Protein AF-A0A8W8M6N8-F1 (afdb_monomer_lite)

Sequence (262 aa):
LFEAIAYNCSDTLETMEILNFTKDPYPILDITLFNNIHTLRTSPQHLDDEVIIILASSSVSNLHIIQGRYTCNTDSVSDDAWRLVKQMAPYFRVTLEVRGHTKTPLILQPHAPVNRIVYDSPNLKFPHETAVWIVHYYHDTLEYFAQKRLPRTHGPRTFHDRGDAAFLMLARSCPKLHTLIISERISTATAILIAKSKPSLEKFIVRQNGLLKRCDGPKSDNSFSNAETKRISRSYETTSEEISKTFGKRWVPMSDKNFKKL

Structure (mmCIF, N/CA/C/O backbone):
data_AF-A0A8W8M6N8-F1
#
_entry.id   AF-A0A8W8M6N8-F1
#
loop_
_atom_site.group_PDB
_atom_site.id
_atom_site.type_symbol
_atom_site.label_atom_id
_atom_site.label_alt_id
_atom_site.label_comp_id
_atom_site.label_asym_id
_atom_site.label_entity_id
_atom_site.label_seq_id
_atom_site.pdbx_PDB_ins_code
_atom_site.Cartn_x
_atom_site.Cartn_y
_atom_site.Cartn_z
_atom_site.occupancy
_atom_site.B_iso_or_equiv
_atom_site.auth_seq_id
_atom_site.auth_comp_id
_atom_site.auth_asym_id
_atom_site.auth_atom_id
_atom_site.pdbx_PDB_model_num
ATOM 1 N N . LEU A 1 1 ? -5.520 2.949 32.662 1.00 78.00 1 LEU A N 1
ATOM 2 C CA . LEU A 1 1 ? -4.703 3.890 31.848 1.00 78.00 1 LEU A CA 1
ATOM 3 C C . LEU A 1 1 ? -5.590 4.700 30.910 1.00 78.00 1 LEU A C 1
ATOM 5 O O . LEU A 1 1 ? -5.572 5.915 31.032 1.00 78.00 1 LEU A O 1
ATOM 9 N N . PHE A 1 2 ? -6.373 4.058 30.032 1.00 83.62 2 PHE A N 1
ATOM 10 C CA . PHE A 1 2 ? -7.282 4.755 29.112 1.00 83.62 2 PHE A CA 1
ATOM 11 C C . PHE A 1 2 ? -8.257 5.700 29.818 1.00 83.62 2 PHE A C 1
ATOM 13 O O . PHE A 1 2 ? -8.339 6.850 29.415 1.00 83.62 2 PHE A O 1
ATOM 20 N N . GLU A 1 3 ? -8.864 5.289 30.934 1.00 83.88 3 GLU A N 1
ATOM 21 C CA . GLU A 1 3 ? -9.725 6.163 31.752 1.00 83.88 3 GLU A CA 1
ATOM 22 C C . GLU A 1 3 ? -9.025 7.453 32.207 1.00 83.88 3 GLU A C 1
ATOM 24 O O . GLU A 1 3 ? -9.583 8.540 32.103 1.00 83.88 3 GLU A O 1
ATOM 29 N N . ALA A 1 4 ? -7.771 7.359 32.661 1.00 84.31 4 ALA A N 1
ATOM 30 C CA . ALA A 1 4 ? -7.007 8.524 33.101 1.00 84.31 4 ALA A CA 1
ATOM 31 C C . ALA A 1 4 ? -6.669 9.468 31.934 1.00 84.31 4 ALA A C 1
ATOM 33 O O . ALA A 1 4 ? -6.638 10.683 32.111 1.00 84.31 4 ALA A O 1
ATOM 34 N N . ILE A 1 5 ? -6.424 8.929 30.735 1.00 83.50 5 ILE A N 1
ATOM 35 C CA . ILE A 1 5 ? -6.182 9.739 29.532 1.00 83.50 5 ILE A CA 1
ATOM 36 C C . ILE A 1 5 ? -7.498 10.369 29.059 1.00 83.50 5 ILE A C 1
ATOM 38 O O . ILE A 1 5 ? -7.530 11.562 28.771 1.00 83.50 5 ILE A O 1
ATOM 42 N N . ALA A 1 6 ? -8.588 9.602 29.035 1.00 85.19 6 ALA A N 1
ATOM 43 C CA . ALA A 1 6 ? -9.916 10.073 28.658 1.00 85.19 6 ALA A CA 1
ATOM 44 C C . ALA A 1 6 ? -10.399 11.196 29.587 1.00 85.19 6 ALA A C 1
ATOM 46 O O . ALA A 1 6 ? -10.888 12.214 29.107 1.00 85.19 6 ALA A O 1
ATOM 47 N N . TYR A 1 7 ? -10.159 11.082 30.897 1.00 86.44 7 TYR A N 1
ATOM 48 C CA . TYR A 1 7 ? -10.489 12.135 31.861 1.00 86.44 7 TYR A CA 1
ATOM 49 C C . TYR A 1 7 ? -9.844 13.489 31.521 1.00 86.44 7 TYR A C 1
ATOM 51 O O . TYR A 1 7 ? -10.428 14.536 31.777 1.00 86.44 7 TYR A O 1
ATOM 59 N N . ASN A 1 8 ? -8.648 13.480 30.926 1.00 83.44 8 ASN A N 1
ATOM 60 C CA . ASN A 1 8 ? -7.910 14.704 30.612 1.00 83.44 8 ASN A CA 1
ATOM 61 C C . ASN A 1 8 ? -8.074 15.168 29.156 1.00 83.44 8 ASN A C 1
ATOM 63 O O . ASN A 1 8 ? -7.912 16.355 28.875 1.00 83.44 8 ASN A O 1
ATOM 67 N N . CYS A 1 9 ? -8.309 14.248 28.214 1.00 84.69 9 CYS A N 1
ATOM 68 C CA . CYS A 1 9 ? -8.156 14.516 26.779 1.00 84.69 9 CYS A CA 1
ATOM 69 C C . CYS A 1 9 ? -9.225 13.868 25.880 1.00 84.69 9 CYS A C 1
ATOM 71 O O . CYS A 1 9 ? -9.048 13.859 24.662 1.00 84.69 9 CYS A O 1
ATOM 73 N N . SER A 1 10 ? -10.309 13.314 26.432 1.00 82.12 10 SER A N 1
ATOM 74 C CA . SER A 1 10 ? -11.374 12.635 25.658 1.00 82.12 10 SER A CA 1
ATOM 75 C C . SER A 1 10 ? -11.935 13.480 24.513 1.00 82.12 10 SER A C 1
ATOM 77 O O . SER A 1 10 ? -12.138 12.959 23.415 1.00 82.12 10 SER A O 1
ATOM 79 N N . ASP A 1 11 ? -12.108 14.782 24.748 1.00 84.06 11 ASP A N 1
ATOM 80 C CA . ASP A 1 11 ? -12.700 15.710 23.780 1.00 84.06 11 ASP A CA 1
ATOM 81 C C . ASP A 1 11 ? -11.666 16.500 22.958 1.00 84.06 11 ASP A C 1
ATOM 83 O O . ASP A 1 11 ? -12.035 17.260 22.067 1.00 84.06 11 ASP A O 1
ATOM 87 N N . THR A 1 12 ? -10.365 16.355 23.218 1.00 87.25 12 THR A N 1
ATOM 88 C CA . THR A 1 12 ? -9.316 17.111 22.498 1.00 87.25 12 THR A CA 1
ATOM 89 C C . THR A 1 12 ? -8.436 16.236 21.616 1.00 87.25 12 THR A C 1
ATOM 91 O O . THR A 1 12 ? -7.723 16.745 20.751 1.00 87.25 12 THR A O 1
ATOM 94 N N . LEU A 1 13 ? -8.463 14.918 21.815 1.00 88.62 13 LEU A N 1
ATOM 95 C CA . LEU A 1 13 ? -7.595 13.999 21.097 1.00 88.62 13 LEU A CA 1
ATOM 96 C C . LEU A 1 13 ? -8.168 13.633 19.718 1.00 88.62 13 LEU A C 1
ATOM 98 O O . LEU A 1 13 ? -9.087 12.831 19.611 1.00 88.62 13 LEU A O 1
ATOM 102 N N . GLU A 1 14 ? -7.562 14.165 18.655 1.00 91.94 14 GLU A N 1
ATOM 103 C CA . GLU A 1 14 ? -7.977 13.892 17.266 1.00 91.94 14 GLU A CA 1
ATOM 104 C C . GLU A 1 14 ? -7.276 12.682 16.629 1.00 91.94 14 GLU A C 1
ATOM 106 O O . GLU A 1 14 ? -7.774 12.067 15.681 1.00 91.94 14 GLU A O 1
ATOM 111 N N . THR A 1 15 ? -6.074 12.355 17.105 1.00 93.81 15 THR A N 1
ATOM 112 C CA . THR A 1 15 ? -5.259 11.252 16.587 1.00 93.81 15 THR A CA 1
ATOM 113 C C . THR A 1 15 ? -4.697 10.435 17.735 1.00 93.81 15 THR A C 1
ATOM 115 O O . THR A 1 15 ? -4.075 10.979 18.646 1.00 93.81 15 THR A O 1
ATOM 118 N N . MET A 1 16 ? -4.852 9.116 17.649 1.00 93.38 16 MET A N 1
ATOM 119 C CA . MET A 1 16 ? -4.348 8.176 18.644 1.00 93.38 16 MET A CA 1
ATOM 120 C C . MET A 1 16 ? -3.519 7.076 17.976 1.00 93.38 16 MET A C 1
ATOM 122 O O . MET A 1 16 ? -3.896 6.551 16.929 1.00 93.38 16 MET A O 1
ATOM 126 N N . GLU A 1 17 ? -2.386 6.717 18.586 1.00 95.00 17 GLU A N 1
ATOM 127 C CA . GLU A 1 17 ? -1.521 5.623 18.132 1.00 95.00 17 GLU A CA 1
ATOM 128 C C . GLU A 1 17 ? -1.286 4.617 19.273 1.00 95.00 17 GLU A C 1
ATOM 130 O O . GLU A 1 17 ? -0.670 4.950 20.283 1.00 95.00 17 GLU A O 1
ATOM 135 N N . ILE A 1 18 ? -1.780 3.385 19.107 1.00 93.38 18 ILE A N 1
ATOM 136 C CA . ILE A 1 18 ? -1.652 2.273 20.064 1.00 93.38 18 ILE A CA 1
ATOM 137 C C . ILE A 1 18 ? -1.019 1.080 19.347 1.00 93.38 18 ILE A C 1
ATOM 139 O O . ILE A 1 18 ? -1.697 0.338 18.642 1.00 93.38 18 ILE A O 1
ATOM 143 N N . LEU A 1 19 ? 0.286 0.872 19.516 1.00 93.94 19 LEU A N 1
ATOM 144 C CA . LEU A 1 19 ? 1.023 -0.167 18.790 1.00 93.94 19 LEU A CA 1
ATOM 145 C C . LEU A 1 19 ? 1.589 -1.222 19.732 1.00 93.94 19 LEU A C 1
ATOM 147 O O . LEU A 1 19 ? 2.313 -0.887 20.665 1.00 93.94 19 LEU A O 1
ATOM 151 N N . ASN A 1 20 ? 1.336 -2.498 19.426 1.00 89.75 20 ASN A N 1
ATOM 152 C CA . ASN A 1 20 ? 1.873 -3.663 20.146 1.00 89.75 20 ASN A CA 1
ATOM 153 C C . ASN A 1 20 ? 1.743 -3.544 21.683 1.00 89.75 20 ASN A C 1
ATOM 155 O O . ASN A 1 20 ? 2.664 -3.890 22.420 1.00 89.75 20 ASN A O 1
ATOM 159 N N . PHE A 1 21 ? 0.609 -3.012 22.154 1.00 90.06 21 PHE A N 1
ATOM 160 C CA . PHE A 1 21 ? 0.313 -2.795 23.573 1.00 90.06 21 PHE A CA 1
ATOM 161 C C . PHE A 1 21 ? 0.283 -4.101 24.385 1.00 90.06 21 PHE A C 1
ATOM 163 O O . PHE A 1 21 ? 0.585 -4.112 25.575 1.00 90.06 21 PHE A O 1
ATOM 170 N N . THR A 1 22 ? -0.027 -5.213 23.723 1.00 89.94 22 THR A N 1
ATOM 171 C CA . THR A 1 22 ? -0.118 -6.556 24.304 1.00 89.94 22 THR A CA 1
ATOM 172 C C . THR A 1 22 ? 0.837 -7.512 23.592 1.00 89.94 22 THR A C 1
ATOM 174 O O . THR A 1 22 ? 1.324 -7.223 22.500 1.00 89.94 22 THR A O 1
ATOM 177 N N . LYS A 1 23 ? 1.144 -8.656 24.211 1.00 88.62 23 LYS A N 1
ATOM 178 C CA . LYS A 1 23 ? 1.923 -9.728 23.561 1.00 88.62 23 LYS A CA 1
ATOM 179 C C . LYS A 1 23 ? 1.042 -10.730 22.819 1.00 88.62 23 LYS A C 1
ATOM 181 O O . LYS A 1 23 ? 1.529 -11.382 21.904 1.00 88.62 23 LYS A O 1
ATOM 186 N N . ASP A 1 24 ? -0.230 -10.788 23.190 1.00 92.38 24 ASP A N 1
ATOM 187 C CA . ASP A 1 24 ? -1.243 -11.690 22.653 1.00 92.38 24 ASP A CA 1
ATOM 188 C C . ASP A 1 24 ? -2.390 -10.874 22.033 1.00 92.38 24 ASP A C 1
ATOM 190 O O . ASP A 1 24 ? -2.530 -9.685 22.366 1.00 92.38 24 ASP A O 1
ATOM 194 N N . PRO A 1 25 ? -3.184 -11.464 21.119 1.00 93.38 25 PRO A N 1
ATOM 195 C CA . PRO A 1 25 ? -4.389 -10.826 20.598 1.00 93.38 25 PRO A CA 1
ATOM 196 C C . PRO A 1 25 ? -5.295 -10.363 21.739 1.00 93.38 25 PRO A C 1
ATOM 198 O O . PRO A 1 25 ? -5.659 -11.143 22.616 1.00 93.38 25 PRO A O 1
ATOM 201 N N . TYR A 1 26 ? -5.593 -9.068 21.756 1.00 94.25 26 TYR A N 1
ATOM 202 C CA . TYR A 1 26 ? -6.395 -8.426 22.786 1.00 94.25 26 TYR A CA 1
ATOM 203 C C . TYR A 1 26 ? -7.121 -7.217 22.188 1.00 94.25 26 TYR A C 1
ATOM 205 O O . TYR A 1 26 ? -6.516 -6.147 22.071 1.00 94.25 26 TYR A O 1
ATOM 213 N N . PRO A 1 27 ? -8.390 -7.369 21.791 1.00 93.69 27 PRO A N 1
ATOM 214 C CA . PRO A 1 27 ? -9.207 -6.271 21.288 1.00 93.69 27 PRO A CA 1
ATOM 215 C C . PRO A 1 27 ? -9.316 -5.138 22.318 1.00 93.69 27 PRO A C 1
ATOM 217 O O . PRO A 1 27 ? -9.573 -5.389 23.495 1.00 93.69 27 PRO A O 1
ATOM 220 N N . ILE A 1 28 ? -9.093 -3.886 21.900 1.00 91.88 28 ILE A N 1
ATOM 221 C CA . ILE A 1 28 ? -9.134 -2.725 22.809 1.00 91.88 28 ILE A CA 1
ATOM 222 C C . ILE A 1 28 ? -10.411 -1.920 22.564 1.00 91.88 28 ILE A C 1
ATOM 224 O O . ILE A 1 28 ? -10.440 -1.006 21.740 1.00 91.88 28 ILE A O 1
ATOM 228 N N . LEU A 1 29 ? -11.452 -2.226 23.336 1.00 89.00 29 LEU A N 1
ATOM 229 C CA . LEU A 1 29 ? -12.725 -1.498 23.315 1.00 89.00 29 LEU A CA 1
ATOM 230 C C . LEU A 1 29 ? -12.635 -0.097 23.938 1.00 89.00 29 LEU A C 1
ATOM 232 O O . LEU A 1 29 ? -13.388 0.796 23.555 1.00 89.00 29 LEU A O 1
ATOM 236 N N . ASP A 1 30 ? -11.673 0.141 24.833 1.00 87.44 30 ASP A N 1
ATOM 237 C CA . ASP A 1 30 ? -11.491 1.425 25.532 1.00 87.44 30 ASP A CA 1
ATOM 238 C C . ASP A 1 30 ? -11.184 2.616 24.599 1.00 87.44 30 ASP A C 1
ATOM 240 O O . ASP A 1 30 ? -11.213 3.771 25.023 1.00 87.44 30 ASP A O 1
ATOM 244 N N . ILE A 1 31 ? -10.904 2.367 23.314 1.00 83.62 31 ILE A N 1
ATOM 245 C CA . ILE A 1 31 ? -10.748 3.412 22.285 1.00 83.62 31 ILE A CA 1
ATOM 246 C C . ILE A 1 31 ? -12.040 4.234 22.133 1.00 83.62 31 ILE A C 1
ATOM 248 O O . ILE A 1 31 ? -12.003 5.399 21.744 1.00 83.62 31 ILE A O 1
ATOM 252 N N . THR A 1 32 ? -13.178 3.652 22.502 1.00 80.69 32 THR A N 1
ATOM 253 C CA . THR A 1 32 ? -14.500 4.291 22.497 1.00 80.69 32 THR A CA 1
ATOM 254 C C . THR A 1 32 ? -14.649 5.425 23.506 1.00 80.69 32 THR A C 1
ATOM 256 O O . THR A 1 32 ? -15.548 6.245 23.361 1.00 80.69 32 THR A O 1
ATOM 259 N N . LEU A 1 33 ? -13.751 5.525 24.491 1.00 85.56 33 LEU A N 1
ATOM 260 C CA . LEU A 1 33 ? -13.772 6.588 25.501 1.00 85.56 33 LEU A CA 1
ATOM 261 C C . LEU A 1 33 ? -13.388 7.972 24.944 1.00 85.56 33 LEU A C 1
ATOM 263 O O . LEU A 1 33 ? -13.445 8.965 25.669 1.00 85.56 33 LEU A O 1
ATOM 267 N N . PHE A 1 34 ? -12.957 8.050 23.683 1.00 85.56 34 PHE A N 1
ATOM 268 C CA . PHE A 1 34 ? -12.473 9.273 23.052 1.00 85.56 34 PHE A CA 1
ATOM 269 C C . PHE A 1 34 ? -13.401 9.687 21.908 1.00 85.56 34 PHE A C 1
ATOM 271 O O . PHE A 1 34 ? -13.424 9.067 20.844 1.00 85.56 34 PHE A O 1
ATOM 278 N N . ASN A 1 35 ? -14.145 10.772 22.117 1.00 83.56 35 ASN A N 1
ATOM 279 C CA . ASN A 1 35 ? -15.243 11.167 21.235 1.00 83.56 35 ASN A CA 1
ATOM 280 C C . ASN A 1 35 ? -14.779 11.809 19.924 1.00 83.56 35 ASN A C 1
ATOM 282 O O . ASN A 1 35 ? -15.509 11.765 18.936 1.00 83.56 35 ASN A O 1
ATOM 286 N N . ASN A 1 36 ? -13.575 12.386 19.894 1.00 88.00 36 ASN A N 1
ATOM 287 C CA . ASN A 1 36 ? -13.104 13.220 18.781 1.00 88.00 36 ASN A CA 1
ATOM 288 C C . ASN A 1 36 ? -11.944 12.606 17.981 1.00 88.00 36 ASN A C 1
ATOM 290 O O . ASN A 1 36 ? -11.329 13.294 17.168 1.00 88.00 36 ASN A O 1
ATOM 294 N N . ILE A 1 37 ? -11.649 11.312 18.157 1.00 91.94 37 ILE A N 1
ATOM 295 C CA . ILE A 1 37 ? -10.597 10.659 17.369 1.00 91.94 37 ILE A CA 1
ATOM 296 C C . ILE A 1 37 ? -11.065 10.500 15.926 1.00 91.94 37 ILE A C 1
ATOM 298 O O . ILE A 1 37 ? -11.929 9.692 15.619 1.00 91.94 37 ILE A O 1
ATOM 302 N N . HIS A 1 38 ? -10.393 11.179 15.005 1.00 93.94 38 HIS A N 1
ATOM 303 C CA . HIS A 1 38 ? -10.610 11.009 13.571 1.00 93.94 38 HIS A CA 1
ATOM 304 C C . HIS A 1 38 ? -9.656 9.995 12.946 1.00 93.94 38 HIS A C 1
ATOM 306 O O . HIS A 1 38 ? -10.013 9.326 11.969 1.00 93.94 38 HIS A O 1
ATOM 312 N N . THR A 1 39 ? -8.441 9.891 13.493 1.00 96.31 39 THR A N 1
ATOM 313 C CA . THR A 1 39 ? -7.410 8.969 13.012 1.00 96.31 39 THR A CA 1
ATOM 314 C C . THR A 1 39 ? -6.948 8.041 14.123 1.00 96.31 39 THR A C 1
ATOM 316 O O . THR A 1 39 ? -6.282 8.464 15.069 1.00 96.31 39 THR A O 1
ATOM 319 N N . LEU A 1 40 ? -7.222 6.751 13.957 1.00 96.69 40 LEU A N 1
ATOM 320 C CA . LEU A 1 40 ? -6.711 5.705 14.830 1.00 96.69 40 LEU A CA 1
ATOM 321 C C . LEU A 1 40 ? -5.591 4.946 14.125 1.00 96.69 40 LEU A C 1
ATOM 323 O O . LEU A 1 40 ? -5.758 4.452 13.011 1.00 96.69 40 LEU A O 1
ATOM 327 N N . ARG A 1 41 ? -4.450 4.807 14.793 1.00 97.56 41 ARG A N 1
ATOM 328 C CA . ARG A 1 41 ? -3.351 3.947 14.360 1.00 97.56 41 ARG A CA 1
ATOM 329 C C . ARG A 1 41 ? -3.178 2.821 15.359 1.00 97.56 41 ARG A C 1
ATOM 331 O O . ARG A 1 41 ? -2.901 3.081 16.525 1.00 97.56 41 ARG A O 1
ATOM 338 N N . THR A 1 42 ? -3.318 1.578 14.921 1.00 96.62 42 THR A N 1
ATOM 339 C CA . THR A 1 42 ? -3.239 0.444 15.841 1.00 96.62 42 THR A CA 1
ATOM 340 C C . THR A 1 42 ? -2.635 -0.806 15.216 1.00 96.62 42 THR A C 1
ATOM 342 O O . THR A 1 42 ? -2.518 -0.907 13.995 1.00 96.62 42 THR A O 1
ATOM 345 N N . SER A 1 43 ? -2.179 -1.742 16.046 1.00 96.44 43 SER A N 1
ATOM 346 C CA . SER A 1 43 ? -1.709 -3.049 15.584 1.00 96.44 43 SER A CA 1
ATOM 347 C C . SER A 1 43 ? -2.896 -3.991 15.356 1.00 96.44 43 SER A C 1
ATOM 349 O O . SER A 1 43 ? -3.897 -3.882 16.054 1.00 96.44 43 SER A O 1
ATOM 351 N N . PRO A 1 44 ? -2.813 -4.939 14.404 1.00 96.25 44 PRO A N 1
ATOM 352 C CA . PRO A 1 44 ? -3.958 -5.792 14.058 1.00 96.25 44 PRO A CA 1
ATOM 353 C C . PRO A 1 44 ? -4.465 -6.635 15.233 1.00 96.25 44 PRO A C 1
ATOM 355 O O . PRO A 1 44 ? -5.648 -6.908 15.316 1.00 96.25 44 PRO A O 1
ATOM 358 N N . GLN A 1 45 ? -3.587 -6.991 16.169 1.00 95.12 45 GLN A N 1
ATOM 359 C CA . GLN A 1 45 ? -3.925 -7.775 17.358 1.00 95.12 45 GLN A CA 1
ATOM 360 C C . GLN A 1 45 ? -4.845 -7.052 18.357 1.00 95.12 45 GLN A C 1
ATOM 362 O O . GLN A 1 45 ? -5.259 -7.658 19.339 1.00 95.12 45 GLN A O 1
ATOM 367 N N . HIS A 1 46 ? -5.096 -5.755 18.153 1.00 95.75 46 HIS A N 1
ATOM 368 C CA . HIS A 1 46 ? -6.013 -4.942 18.959 1.00 95.75 46 HIS A CA 1
ATOM 369 C C . HIS A 1 46 ? -7.388 -4.788 18.313 1.00 95.75 46 HIS A C 1
ATOM 371 O O . HIS A 1 46 ? -8.215 -4.034 18.823 1.00 95.75 46 HIS A O 1
ATOM 377 N N . LEU A 1 47 ? -7.615 -5.473 17.192 1.00 96.12 47 LEU A N 1
ATOM 378 C CA . LEU A 1 47 ? -8.832 -5.398 16.403 1.00 96.12 47 LEU A CA 1
ATOM 379 C C . LEU A 1 47 ? -9.514 -6.762 16.365 1.00 96.12 47 LEU A C 1
ATOM 381 O O . LEU A 1 47 ? -8.874 -7.781 16.116 1.00 96.12 47 LEU A O 1
ATOM 385 N N . ASP A 1 48 ? -10.823 -6.740 16.542 1.00 95.94 48 ASP A N 1
ATOM 386 C CA . ASP A 1 48 ? -11.744 -7.818 16.223 1.00 95.94 48 ASP A CA 1
ATOM 387 C C . ASP A 1 48 ? -13.002 -7.226 15.571 1.00 95.94 48 ASP A C 1
ATOM 389 O O . ASP A 1 48 ? -13.069 -6.028 15.261 1.00 95.94 48 ASP A O 1
ATOM 393 N N . ASP A 1 49 ? -13.988 -8.081 15.335 1.00 97.25 49 ASP A N 1
ATOM 394 C CA . ASP A 1 49 ? -15.254 -7.704 14.722 1.00 97.25 49 ASP A CA 1
ATOM 395 C C . ASP A 1 49 ? -15.982 -6.622 15.535 1.00 97.25 49 ASP A C 1
ATOM 397 O O . ASP A 1 49 ? -16.459 -5.642 14.961 1.00 97.25 49 ASP A O 1
ATOM 401 N N . GLU A 1 50 ? -16.020 -6.751 16.865 1.00 95.62 50 GLU A N 1
ATOM 402 C CA . GLU A 1 50 ? -16.716 -5.813 17.750 1.00 95.62 50 GLU A CA 1
ATOM 403 C C . GLU A 1 50 ? -16.045 -4.434 17.744 1.00 95.62 50 GLU A C 1
ATOM 405 O O . GLU A 1 50 ? -16.712 -3.420 17.514 1.00 95.62 50 GLU A O 1
ATOM 410 N N . VAL A 1 51 ? -14.717 -4.385 17.901 1.00 95.50 51 VAL A N 1
ATOM 411 C CA . VAL A 1 51 ? -13.944 -3.138 17.854 1.00 95.50 51 VAL A CA 1
ATOM 412 C C . VAL A 1 51 ? -14.183 -2.411 16.533 1.00 95.50 51 VAL A C 1
ATOM 414 O O . VAL A 1 51 ? -14.449 -1.210 16.530 1.00 95.50 51 VAL A O 1
ATOM 417 N N . ILE A 1 52 ? -14.115 -3.114 15.400 1.00 96.50 52 ILE A N 1
ATOM 418 C CA . ILE A 1 52 ? -14.286 -2.497 14.080 1.00 96.50 52 ILE A CA 1
ATOM 419 C C . ILE A 1 52 ? -15.711 -1.966 13.871 1.00 96.50 52 ILE A C 1
ATOM 421 O O . ILE A 1 52 ? -15.869 -0.864 13.338 1.00 96.50 52 ILE A O 1
ATOM 425 N N . ILE A 1 53 ? -16.737 -2.688 14.328 1.00 95.88 53 ILE A N 1
ATOM 426 C CA . ILE A 1 53 ? -18.133 -2.230 14.255 1.00 95.88 53 ILE A CA 1
ATOM 427 C C . ILE A 1 53 ? -18.333 -0.966 15.092 1.00 95.88 53 ILE A C 1
ATOM 429 O O . ILE A 1 53 ? -18.939 -0.003 14.618 1.00 95.88 53 ILE A O 1
ATOM 433 N N . ILE A 1 54 ? -17.785 -0.923 16.308 1.00 94.25 54 ILE A N 1
ATOM 434 C CA . ILE A 1 54 ? -17.929 0.263 17.153 1.00 94.25 54 ILE A CA 1
ATOM 435 C C . ILE A 1 54 ? -17.169 1.451 16.553 1.00 94.25 54 ILE A C 1
ATOM 437 O O . ILE A 1 54 ? -17.704 2.561 16.518 1.00 94.25 54 ILE A O 1
ATOM 441 N N . LEU A 1 55 ? -15.969 1.231 16.003 1.00 94.38 55 LEU A N 1
ATOM 442 C CA . LEU A 1 55 ? -15.222 2.276 15.298 1.00 94.38 55 LEU A CA 1
ATOM 443 C C . LEU A 1 55 ? -15.995 2.844 14.103 1.00 94.38 55 LEU A C 1
ATOM 445 O O . LEU A 1 55 ? -15.892 4.037 13.840 1.00 94.38 55 LEU A O 1
ATOM 449 N N . ALA A 1 56 ? -16.795 2.034 13.408 1.00 93.50 56 ALA A N 1
ATOM 450 C CA . ALA A 1 56 ? -17.644 2.521 12.322 1.00 93.50 56 ALA A CA 1
ATOM 451 C C . ALA A 1 56 ? -18.787 3.429 12.805 1.00 93.50 56 ALA A C 1
ATOM 453 O O . ALA A 1 56 ? -19.274 4.258 12.041 1.00 93.50 56 ALA A O 1
ATOM 454 N N . SER A 1 57 ? -19.217 3.283 14.060 1.00 91.06 57 SER A N 1
ATOM 455 C CA . SER A 1 57 ? -20.230 4.144 14.687 1.00 91.06 57 SER A CA 1
ATOM 456 C C . SER A 1 57 ? -19.654 5.369 15.411 1.00 91.06 57 SER A C 1
ATOM 458 O O . SER A 1 57 ? -20.418 6.175 15.940 1.00 91.06 57 SER A O 1
ATOM 460 N N . SER A 1 58 ? -18.326 5.516 15.449 1.00 90.50 58 SER A N 1
ATOM 461 C CA . SER A 1 58 ? -17.640 6.613 16.136 1.00 90.50 58 SER A CA 1
ATOM 462 C C . SER A 1 58 ? -17.221 7.737 15.174 1.00 90.50 58 SER A C 1
ATOM 464 O O . SER A 1 58 ? -17.578 7.751 13.996 1.00 90.50 58 SER A O 1
ATOM 466 N N . SER A 1 59 ? -16.453 8.712 15.670 1.00 89.81 59 SER A N 1
ATOM 467 C CA . SER A 1 59 ? -15.874 9.797 14.863 1.00 89.81 59 SER A CA 1
ATOM 468 C C . SER A 1 59 ? -14.636 9.380 14.053 1.00 89.81 59 SER A C 1
ATOM 470 O O . SER A 1 59 ? -14.112 10.184 13.263 1.00 89.81 59 SER A O 1
ATOM 472 N N . VAL A 1 60 ? -14.179 8.130 14.210 1.00 93.75 60 VAL A N 1
ATOM 473 C CA . VAL A 1 60 ? -13.030 7.590 13.483 1.00 93.75 60 VAL A CA 1
ATOM 474 C C . VAL A 1 60 ? -13.413 7.413 12.024 1.00 93.75 60 VAL A C 1
ATOM 476 O O . VAL A 1 60 ? -14.280 6.630 11.662 1.00 93.75 60 VAL A O 1
ATOM 479 N N . SER A 1 61 ? -12.709 8.128 11.155 1.00 94.44 61 SER A N 1
ATOM 480 C CA . SER A 1 61 ? -12.874 8.017 9.702 1.00 94.44 61 SER A CA 1
ATOM 481 C C . SER A 1 61 ? -11.666 7.370 9.037 1.00 94.44 61 SER A C 1
ATOM 483 O O . SER A 1 61 ? -11.783 6.831 7.938 1.00 94.44 61 SER A O 1
ATOM 485 N N . ASN A 1 62 ? -10.501 7.407 9.692 1.00 97.31 62 ASN A N 1
ATOM 486 C CA . ASN A 1 62 ? -9.251 6.877 9.168 1.00 97.31 62 ASN A CA 1
ATOM 487 C C . ASN A 1 62 ? -8.648 5.873 10.153 1.00 97.31 62 ASN A C 1
ATOM 489 O O . ASN A 1 62 ? -8.113 6.246 11.198 1.00 97.31 62 ASN A O 1
ATOM 493 N N . LEU A 1 63 ? -8.680 4.599 9.780 1.00 97.88 63 LEU A N 1
ATOM 494 C CA . LEU A 1 63 ? -8.016 3.526 10.501 1.00 97.88 63 LEU A CA 1
ATOM 495 C C . LEU A 1 63 ? -6.707 3.159 9.806 1.00 97.88 63 LEU A C 1
ATOM 497 O O . LEU A 1 63 ? -6.667 2.870 8.611 1.00 97.88 63 LEU A O 1
ATOM 501 N N . HIS A 1 64 ? -5.625 3.117 10.568 1.00 98.31 64 HIS A N 1
ATOM 502 C CA . HIS A 1 64 ? -4.317 2.707 10.092 1.00 98.31 64 HIS A CA 1
ATOM 503 C C . HIS A 1 64 ? -3.839 1.484 10.871 1.00 98.31 64 HIS A C 1
ATOM 505 O O . HIS A 1 64 ? -3.451 1.580 12.034 1.00 98.31 64 HIS A O 1
ATOM 511 N N . ILE A 1 65 ? -3.844 0.334 10.207 1.00 98.19 65 ILE A N 1
ATOM 512 C CA . ILE A 1 65 ? -3.421 -0.941 10.775 1.00 98.19 65 ILE A CA 1
ATOM 513 C C . ILE A 1 65 ? -1.928 -1.115 10.496 1.00 98.19 65 ILE A C 1
ATOM 515 O O . ILE A 1 65 ? -1.518 -1.273 9.345 1.00 98.19 65 ILE A O 1
ATOM 519 N N . ILE A 1 66 ? -1.114 -1.059 11.551 1.00 97.50 66 ILE A N 1
ATOM 520 C CA . ILE A 1 66 ? 0.349 -1.084 11.472 1.00 97.50 66 ILE A CA 1
ATOM 521 C C . ILE A 1 66 ? 0.877 -2.396 12.053 1.00 97.50 66 ILE A C 1
ATOM 523 O O . ILE A 1 66 ? 0.797 -2.659 13.256 1.00 97.50 66 ILE A O 1
ATOM 527 N N . GLN A 1 67 ? 1.501 -3.186 11.187 1.00 95.62 67 GLN A N 1
ATOM 528 C CA . GLN A 1 67 ? 2.190 -4.423 11.527 1.00 95.62 67 GLN A CA 1
ATOM 529 C C . GLN A 1 67 ? 3.686 -4.178 11.684 1.00 95.62 67 GLN A C 1
ATOM 531 O O . GLN A 1 67 ? 4.316 -3.543 10.843 1.00 95.62 67 GLN A O 1
ATOM 536 N N . GLY A 1 68 ? 4.290 -4.714 12.737 1.00 93.69 68 GLY A N 1
ATOM 537 C CA . GLY A 1 68 ? 5.721 -4.603 12.992 1.00 93.69 68 GLY A CA 1
ATOM 538 C C . GLY A 1 68 ? 6.334 -5.913 13.469 1.00 93.69 68 GLY A C 1
ATOM 539 O O . GLY A 1 68 ? 5.695 -6.957 13.496 1.00 93.69 68 GLY A O 1
ATOM 540 N N . ARG A 1 69 ? 7.602 -5.858 13.895 1.00 91.69 69 ARG A N 1
ATOM 541 C CA . ARG A 1 69 ? 8.316 -7.032 14.444 1.00 91.69 69 ARG A CA 1
ATOM 542 C C . ARG A 1 69 ? 7.746 -7.561 15.768 1.00 91.69 69 ARG A C 1
ATOM 544 O O . ARG A 1 69 ? 8.172 -8.615 16.217 1.00 91.69 69 ARG A O 1
ATOM 551 N N . TYR A 1 70 ? 6.890 -6.774 16.412 1.00 92.69 70 TYR A N 1
ATOM 552 C CA . TYR A 1 70 ? 6.270 -7.079 17.700 1.00 92.69 70 TYR A CA 1
ATOM 553 C C . TYR A 1 70 ? 4.806 -7.479 17.561 1.00 92.69 70 TYR A C 1
ATOM 555 O O . TYR A 1 70 ? 4.171 -7.776 18.565 1.00 92.69 70 TYR A O 1
ATOM 563 N N . THR A 1 71 ? 4.284 -7.469 16.333 1.00 92.62 71 THR A N 1
ATOM 564 C CA . THR A 1 71 ? 2.919 -7.899 16.083 1.00 92.62 71 THR A CA 1
ATOM 565 C C . THR A 1 71 ? 2.846 -9.398 16.309 1.00 92.62 71 THR A C 1
ATOM 567 O O . THR A 1 71 ? 3.637 -10.145 15.726 1.00 92.62 71 THR A O 1
ATOM 570 N N . CYS A 1 72 ? 1.951 -9.823 17.194 1.00 91.44 72 CYS A N 1
ATOM 571 C CA . CYS A 1 72 ? 1.764 -11.235 17.491 1.00 91.44 72 CYS A CA 1
ATOM 572 C C . CYS A 1 72 ? 1.032 -11.947 16.347 1.00 91.44 72 CYS A C 1
ATOM 574 O O . CYS A 1 72 ? 0.569 -11.319 15.390 1.00 91.44 72 CYS A O 1
ATOM 576 N N . ASN A 1 73 ? 0.965 -13.277 16.424 1.00 90.31 73 ASN A N 1
ATOM 577 C CA . ASN A 1 73 ? 0.154 -14.034 15.484 1.00 90.31 73 ASN A CA 1
ATOM 578 C C . ASN A 1 73 ? -1.321 -13.734 15.769 1.00 90.31 73 ASN A C 1
ATOM 580 O O . ASN A 1 73 ? -1.801 -14.017 16.864 1.00 90.31 73 ASN A O 1
ATOM 584 N N . THR A 1 74 ? -2.001 -13.128 14.805 1.00 92.75 74 THR A N 1
ATOM 585 C CA . THR A 1 74 ? -3.392 -12.697 14.917 1.00 92.75 74 THR A CA 1
ATOM 586 C C . THR A 1 74 ? -4.062 -12.864 13.570 1.00 92.75 74 THR A C 1
ATOM 588 O O . THR A 1 74 ? -3.415 -12.706 12.529 1.00 92.75 74 THR A O 1
ATOM 591 N N . ASP A 1 75 ? -5.355 -13.146 13.604 1.00 93.50 75 ASP A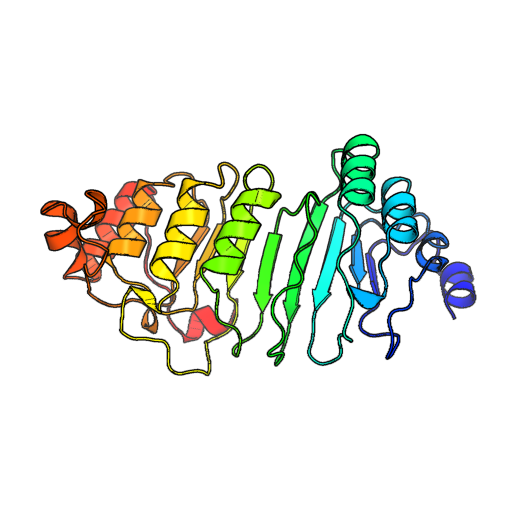 N 1
ATOM 592 C CA . ASP A 1 75 ? -6.166 -13.254 12.404 1.00 93.50 75 ASP A CA 1
ATOM 593 C C . ASP A 1 75 ? -6.620 -11.873 11.916 1.00 93.50 75 ASP A C 1
ATOM 595 O O . ASP A 1 75 ? -6.475 -10.851 12.597 1.00 93.50 75 ASP A O 1
ATOM 599 N N . SER A 1 76 ? -7.123 -11.835 10.685 1.00 96.56 76 SER A N 1
ATOM 600 C CA . SER A 1 76 ? -7.840 -10.678 10.161 1.00 96.56 76 SER A CA 1
ATOM 601 C C . SER A 1 76 ? -9.227 -10.577 10.789 1.00 96.56 76 SER A C 1
ATOM 603 O O . SER A 1 76 ? -9.828 -11.596 11.120 1.00 96.56 76 SER A O 1
ATOM 605 N N . VAL A 1 77 ? -9.772 -9.365 10.843 1.00 97.38 77 VAL A N 1
ATOM 606 C CA . VAL A 1 77 ? -11.187 -9.144 11.169 1.00 97.38 77 VAL A CA 1
ATOM 607 C C . VAL A 1 77 ? -12.057 -9.792 10.088 1.00 97.38 77 VAL A C 1
ATOM 609 O O . VAL A 1 77 ? -11.643 -9.870 8.921 1.00 97.38 77 VAL A O 1
ATOM 612 N N . SER A 1 78 ? -13.231 -10.293 10.472 1.00 97.38 78 SER A N 1
ATOM 613 C CA . SER A 1 78 ? -14.090 -11.056 9.572 1.00 97.38 78 SER A CA 1
ATOM 614 C C . SER A 1 78 ? -14.607 -10.223 8.394 1.00 97.38 78 SER A C 1
ATOM 616 O O . SER A 1 78 ? -14.754 -9.000 8.456 1.00 97.38 78 SER A O 1
ATOM 618 N N . ASP A 1 79 ? -14.899 -10.913 7.289 1.00 96.56 79 ASP A N 1
ATOM 619 C CA . ASP A 1 79 ? -15.531 -10.316 6.107 1.00 96.56 79 ASP A CA 1
ATOM 620 C C . ASP A 1 79 ? -16.870 -9.649 6.469 1.00 96.56 79 ASP A C 1
ATOM 622 O O . ASP A 1 79 ? -17.131 -8.505 6.089 1.00 96.56 79 ASP A O 1
ATOM 626 N N . ASP A 1 80 ? -17.694 -10.335 7.263 1.00 97.44 80 ASP A N 1
ATOM 627 C CA . ASP A 1 80 ? -19.026 -9.862 7.636 1.00 97.44 80 ASP A CA 1
ATOM 628 C C . ASP A 1 80 ? -18.967 -8.556 8.439 1.00 97.44 80 ASP A C 1
ATOM 630 O O . ASP A 1 80 ? -19.718 -7.619 8.143 1.00 97.44 80 ASP A O 1
ATOM 634 N N . ALA A 1 81 ? -18.017 -8.437 9.372 1.00 97.81 81 ALA A N 1
ATOM 635 C CA . ALA A 1 81 ? -17.791 -7.198 10.109 1.00 97.81 81 ALA A CA 1
ATOM 636 C C . ALA A 1 81 ? -17.393 -6.049 9.169 1.00 97.81 81 ALA A C 1
ATOM 638 O O . ALA A 1 81 ? -17.984 -4.967 9.217 1.00 97.81 81 ALA A O 1
ATOM 639 N N . TRP A 1 82 ? -16.462 -6.276 8.237 1.00 97.88 82 TRP A N 1
ATOM 640 C CA . TRP A 1 82 ? -16.067 -5.247 7.269 1.00 97.88 82 TRP A CA 1
ATOM 641 C C . TRP A 1 82 ? -17.188 -4.840 6.312 1.00 97.88 82 TRP A C 1
ATOM 643 O O . TRP A 1 82 ? -17.285 -3.666 5.936 1.00 97.88 82 TRP A O 1
ATOM 653 N N . ARG A 1 83 ? -18.052 -5.776 5.907 1.00 96.06 83 ARG A N 1
ATOM 654 C CA . ARG A 1 83 ? -19.243 -5.461 5.105 1.00 96.06 83 ARG A CA 1
ATOM 655 C C . ARG A 1 83 ? -20.208 -4.571 5.871 1.00 96.06 83 ARG A C 1
ATOM 657 O O . ARG A 1 83 ? -20.678 -3.591 5.293 1.00 96.06 83 ARG A O 1
ATOM 664 N N . LEU A 1 84 ? -20.448 -4.868 7.147 1.00 96.81 84 LEU A N 1
ATOM 665 C CA . LEU A 1 84 ? -21.292 -4.043 8.006 1.00 96.81 84 LEU A CA 1
ATOM 666 C C . LEU A 1 84 ? -20.707 -2.632 8.169 1.00 96.81 84 LEU A C 1
ATOM 668 O O . LEU A 1 84 ? -21.418 -1.648 7.977 1.00 96.81 84 LEU A O 1
ATOM 672 N N . VAL A 1 85 ? -19.394 -2.513 8.390 1.00 96.88 85 VAL A N 1
ATOM 673 C CA . VAL A 1 85 ? -18.715 -1.208 8.464 1.00 96.88 85 VAL A CA 1
ATOM 674 C C . VAL A 1 85 ? -18.885 -0.389 7.194 1.00 96.88 85 VAL A C 1
ATOM 676 O O . VAL A 1 85 ? -19.185 0.797 7.279 1.00 96.88 85 VAL A O 1
ATOM 679 N N . LYS A 1 86 ? -18.758 -0.992 6.008 1.00 95.19 86 LYS A N 1
ATOM 680 C CA . LYS A 1 86 ? -18.977 -0.263 4.746 1.00 95.19 86 LYS A CA 1
ATOM 681 C C . LYS A 1 86 ? -20.411 0.247 4.592 1.00 95.19 86 LYS A C 1
ATOM 683 O O . LYS A 1 86 ? -20.611 1.269 3.941 1.00 95.19 86 LYS A O 1
ATOM 688 N N . GLN A 1 87 ? -21.393 -0.452 5.164 1.00 95.31 87 GLN A N 1
ATOM 689 C CA . GLN A 1 87 ? -22.790 -0.010 5.169 1.00 95.31 87 GLN A CA 1
ATOM 690 C C . GLN A 1 87 ? -23.015 1.131 6.169 1.00 95.31 87 GLN A C 1
ATOM 692 O O . GLN A 1 87 ? -23.676 2.110 5.832 1.00 95.31 87 GLN A O 1
ATOM 697 N N . MET A 1 88 ? -22.448 1.021 7.374 1.00 96.06 88 MET A N 1
ATOM 698 C CA . MET A 1 88 ? -22.608 2.008 8.449 1.00 96.06 88 MET A CA 1
ATOM 699 C C . MET A 1 88 ? -21.814 3.296 8.200 1.00 96.06 88 MET A C 1
ATOM 701 O O . MET A 1 88 ? -22.318 4.391 8.438 1.00 96.06 88 MET A O 1
ATOM 705 N N . ALA A 1 89 ? -20.589 3.171 7.689 1.00 95.06 89 ALA A N 1
ATOM 706 C CA . ALA A 1 89 ? -19.655 4.267 7.472 1.00 95.06 89 ALA A CA 1
ATOM 707 C C . ALA A 1 89 ? -19.042 4.199 6.056 1.00 95.06 89 ALA A C 1
ATOM 709 O O . ALA A 1 89 ? -17.892 3.786 5.882 1.00 95.06 89 ALA A O 1
ATOM 710 N N . PRO A 1 90 ? -19.766 4.659 5.015 1.00 93.81 90 PRO A N 1
ATOM 711 C CA . PRO A 1 90 ? -19.312 4.580 3.619 1.00 93.81 90 PRO A CA 1
ATOM 712 C C . PRO A 1 90 ? -18.008 5.334 3.319 1.00 93.81 90 PRO A C 1
ATOM 714 O O . PRO A 1 90 ? -17.329 5.044 2.335 1.00 93.81 90 PRO A O 1
ATOM 717 N N . TYR A 1 91 ? -17.659 6.312 4.158 1.00 94.62 91 TYR A N 1
ATOM 718 C CA . TYR A 1 91 ? -16.434 7.108 4.045 1.00 94.62 91 TYR A CA 1
ATOM 719 C C . TYR A 1 91 ? -15.301 6.606 4.949 1.00 94.62 91 TYR A C 1
ATOM 721 O O . TYR A 1 91 ? -14.265 7.265 5.034 1.00 94.62 91 TYR A O 1
ATOM 729 N N . PHE A 1 92 ? -15.481 5.468 5.627 1.00 96.62 92 PHE A N 1
ATOM 730 C CA . PHE A 1 92 ? -14.448 4.871 6.464 1.00 96.62 92 PHE A CA 1
ATOM 731 C C . PHE A 1 92 ? -13.278 4.399 5.601 1.00 96.62 92 PHE A C 1
ATOM 733 O O . PHE A 1 92 ? -13.449 3.751 4.566 1.00 96.62 92 PHE A O 1
ATOM 740 N N . ARG A 1 93 ? -12.063 4.747 6.014 1.00 97.81 93 ARG A N 1
ATOM 741 C CA . ARG A 1 93 ? -10.848 4.582 5.220 1.00 97.81 93 ARG A CA 1
ATOM 742 C C . ARG A 1 93 ? -9.833 3.751 5.979 1.00 97.81 93 ARG A C 1
ATOM 744 O O . ARG A 1 93 ? -9.433 4.122 7.078 1.00 97.81 93 ARG A O 1
ATOM 751 N N . VAL A 1 94 ? -9.362 2.670 5.358 1.00 98.50 94 VAL A N 1
ATOM 752 C CA . VAL A 1 94 ? -8.361 1.781 5.959 1.00 98.50 94 VAL A CA 1
ATOM 753 C C . VAL A 1 94 ? -7.018 1.901 5.238 1.00 98.50 94 VAL A C 1
ATOM 755 O O . VAL A 1 94 ? -6.928 1.824 4.011 1.00 98.50 94 VAL A O 1
ATOM 758 N N . THR A 1 95 ? -5.951 2.077 6.014 1.00 98.62 95 THR A N 1
ATOM 759 C CA . THR A 1 95 ? -4.559 1.952 5.569 1.00 98.62 95 THR A CA 1
ATOM 760 C C . THR A 1 95 ? -3.945 0.708 6.194 1.00 98.62 95 THR A C 1
ATOM 762 O O . THR A 1 95 ? -4.019 0.535 7.408 1.00 98.62 95 THR A O 1
ATOM 765 N N . LEU A 1 96 ? -3.297 -0.124 5.382 1.00 98.44 96 LEU A N 1
ATOM 766 C CA . LEU A 1 96 ? -2.499 -1.254 5.847 1.00 98.44 96 LEU A CA 1
ATOM 767 C C . LEU A 1 96 ? -1.012 -0.921 5.691 1.00 98.44 96 LEU A C 1
ATOM 769 O O . LEU A 1 96 ? -0.553 -0.625 4.585 1.00 98.44 96 LEU A O 1
ATOM 773 N N . GLU A 1 97 ? -0.244 -0.977 6.776 1.00 97.31 97 GLU A N 1
ATOM 774 C CA . GLU A 1 97 ? 1.199 -0.735 6.757 1.00 97.31 97 GLU A CA 1
ATOM 775 C C . GLU A 1 97 ? 1.960 -1.882 7.417 1.00 97.31 97 GLU A C 1
ATOM 777 O O . GLU A 1 97 ? 1.674 -2.279 8.544 1.00 97.31 97 GLU A O 1
ATOM 782 N N . VAL A 1 98 ? 3.013 -2.348 6.749 1.00 95.25 98 VAL A N 1
ATOM 783 C CA . VAL A 1 98 ? 4.053 -3.156 7.381 1.00 95.25 98 VAL A CA 1
ATOM 784 C C . VAL A 1 98 ? 5.280 -2.296 7.644 1.00 95.25 98 VAL A C 1
ATOM 786 O O . VAL A 1 98 ? 5.884 -1.793 6.703 1.00 95.25 98 VAL A O 1
ATOM 789 N N . ARG A 1 99 ? 5.697 -2.171 8.904 1.00 93.00 99 ARG A N 1
ATOM 790 C CA . ARG A 1 99 ? 6.760 -1.268 9.351 1.00 93.00 99 ARG A CA 1
ATOM 791 C C . ARG A 1 99 ? 7.954 -2.007 9.956 1.00 93.00 99 ARG A C 1
ATOM 793 O O . ARG A 1 99 ? 7.839 -2.913 10.783 1.00 93.00 99 ARG A O 1
ATOM 800 N N . GLY A 1 100 ? 9.153 -1.544 9.614 1.00 89.69 100 GLY A N 1
ATOM 801 C CA . GLY A 1 100 ? 10.397 -1.957 10.259 1.00 89.69 100 GLY A CA 1
ATOM 802 C C . GLY A 1 100 ? 10.961 -3.278 9.732 1.00 89.69 100 GLY A C 1
ATOM 803 O O . GLY A 1 100 ? 10.882 -3.588 8.548 1.00 89.69 100 GLY A O 1
ATOM 804 N N . HIS A 1 101 ? 11.615 -4.052 10.598 1.00 86.19 101 HIS A N 1
ATOM 805 C CA . HIS A 1 101 ? 12.359 -5.260 10.211 1.00 86.19 101 HIS A CA 1
ATOM 806 C C . HIS A 1 101 ? 11.557 -6.556 10.365 1.00 86.19 101 HIS A C 1
ATOM 808 O O . HIS A 1 101 ? 12.114 -7.572 10.776 1.00 86.19 101 HIS A O 1
ATOM 814 N N . THR A 1 102 ? 10.266 -6.536 10.044 1.00 86.62 102 THR A N 1
ATOM 815 C CA . THR A 1 102 ? 9.477 -7.769 10.061 1.00 86.62 102 THR A CA 1
ATOM 816 C C . THR A 1 102 ? 9.750 -8.648 8.835 1.00 86.62 102 THR A C 1
ATOM 818 O O . THR A 1 102 ? 10.220 -8.177 7.797 1.00 86.62 102 THR A O 1
ATOM 821 N N . LYS A 1 103 ? 9.510 -9.948 8.997 1.00 84.62 103 LYS A N 1
ATOM 822 C CA . LYS A 1 103 ? 9.481 -10.954 7.928 1.00 84.62 103 LYS A CA 1
ATOM 823 C C . LYS A 1 103 ? 8.082 -11.546 7.745 1.00 84.62 103 LYS A C 1
ATOM 825 O O . LYS A 1 103 ? 7.894 -12.346 6.835 1.00 84.62 103 LYS A O 1
ATOM 830 N N . THR A 1 104 ? 7.136 -11.186 8.612 1.00 88.19 104 THR A N 1
ATOM 831 C CA . THR A 1 104 ? 5.756 -11.648 8.507 1.00 88.19 104 THR A CA 1
ATOM 832 C C . THR A 1 104 ? 5.079 -10.964 7.322 1.00 88.19 104 THR A C 1
ATOM 834 O O . THR A 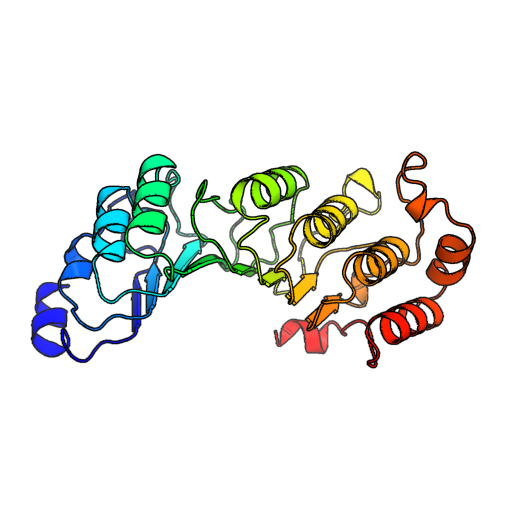1 104 ? 5.313 -9.772 7.093 1.00 88.19 104 THR A O 1
ATOM 837 N N . PRO A 1 105 ? 4.290 -11.706 6.529 1.00 89.19 105 PRO A N 1
ATOM 838 C CA . PRO A 1 105 ? 3.536 -11.114 5.438 1.00 89.19 105 PRO A CA 1
ATOM 839 C C . PRO A 1 105 ? 2.484 -10.138 5.978 1.00 89.19 105 PRO A C 1
ATOM 841 O O . PRO A 1 105 ? 2.073 -10.206 7.138 1.00 89.19 105 PRO A O 1
ATOM 844 N N . LEU A 1 106 ? 2.060 -9.222 5.108 1.00 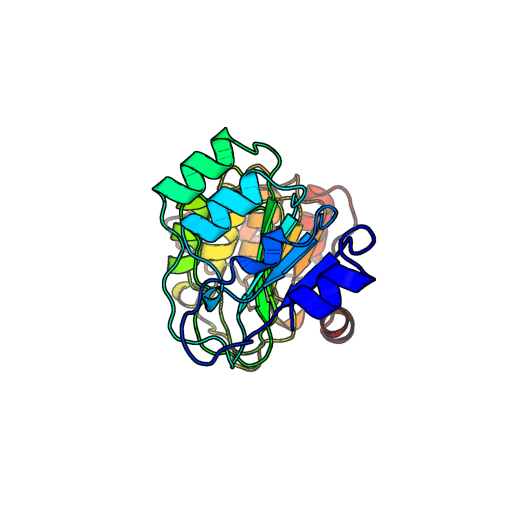94.12 106 LEU A N 1
ATOM 845 C CA . LEU A 1 106 ? 0.948 -8.319 5.385 1.00 94.12 106 LEU A CA 1
ATOM 846 C C . LEU A 1 106 ? -0.317 -9.148 5.671 1.00 94.12 106 LEU A C 1
ATOM 848 O O . LEU A 1 106 ? -0.677 -10.001 4.861 1.00 94.12 106 LEU A O 1
ATOM 852 N N . ILE A 1 107 ? -0.989 -8.879 6.790 1.00 95.62 107 ILE A N 1
ATOM 853 C CA . ILE A 1 107 ? -2.309 -9.438 7.093 1.00 95.62 107 ILE A CA 1
ATOM 854 C C . ILE A 1 107 ? -3.320 -8.607 6.312 1.00 95.62 107 ILE A C 1
ATOM 856 O O . ILE A 1 107 ? -3.533 -7.426 6.596 1.00 95.62 107 ILE A O 1
ATOM 860 N N . LEU A 1 108 ? -3.907 -9.221 5.289 1.00 96.94 108 LEU A N 1
ATOM 861 C CA . LEU A 1 108 ? -4.997 -8.616 4.536 1.00 96.94 108 LEU A CA 1
ATOM 862 C C . LEU A 1 108 ? -6.271 -8.637 5.386 1.00 96.94 108 LEU A C 1
ATOM 864 O O . LEU A 1 108 ? -6.481 -9.549 6.172 1.00 96.94 108 LEU A O 1
ATOM 868 N N . GLN A 1 109 ? -7.105 -7.623 5.213 1.00 97.56 109 GLN A N 1
ATOM 869 C CA . GLN A 1 109 ? -8.410 -7.456 5.854 1.00 97.56 109 GLN A CA 1
ATOM 870 C C . GLN A 1 109 ? -9.506 -7.646 4.792 1.00 97.56 109 GLN A C 1
ATOM 872 O O . GLN A 1 109 ? -9.782 -6.691 4.056 1.00 97.56 109 GLN A O 1
ATOM 877 N N . PRO A 1 110 ? -10.044 -8.861 4.593 1.00 96.31 110 PRO A N 1
ATOM 878 C CA . PRO A 1 110 ? -10.971 -9.150 3.500 1.00 96.31 110 PRO A CA 1
ATOM 879 C C . PRO A 1 110 ? -12.145 -8.167 3.467 1.00 96.31 110 PRO A C 1
ATOM 881 O O . PRO A 1 110 ? -12.744 -7.881 4.495 1.00 96.31 110 PRO A O 1
ATOM 884 N N . HIS A 1 111 ? -12.453 -7.625 2.287 1.00 94.38 111 HIS A N 1
ATOM 885 C CA . HIS A 1 111 ? -13.544 -6.665 2.049 1.00 94.38 111 HIS A CA 1
ATOM 886 C C . HIS A 1 111 ? -13.500 -5.337 2.830 1.00 94.38 111 HIS A C 1
ATOM 888 O O . HIS A 1 111 ? -14.389 -4.505 2.622 1.00 94.38 111 HIS A O 1
ATOM 894 N N . ALA A 1 112 ? -12.484 -5.081 3.654 1.00 97.25 112 ALA A N 1
ATOM 895 C CA . ALA A 1 112 ? -12.280 -3.780 4.282 1.00 97.25 112 ALA A CA 1
ATOM 896 C C . ALA A 1 112 ? -12.107 -2.668 3.225 1.00 97.25 112 ALA A C 1
ATOM 898 O O . ALA A 1 112 ? -11.546 -2.931 2.156 1.00 97.25 112 ALA A O 1
ATOM 899 N N . PRO A 1 113 ? -12.521 -1.414 3.500 1.00 97.19 113 PRO A N 1
ATOM 900 C CA . PRO A 1 113 ? -12.347 -0.288 2.579 1.00 97.19 113 PRO A CA 1
ATOM 901 C C . PRO A 1 113 ? -10.889 0.215 2.571 1.00 97.19 113 PRO A C 1
ATOM 903 O O . PRO A 1 113 ? -10.571 1.340 2.973 1.00 97.19 113 PRO A O 1
ATOM 906 N N . VAL A 1 114 ? -9.968 -0.650 2.134 1.00 98.31 114 VAL A N 1
ATOM 907 C CA . VAL A 1 114 ? -8.530 -0.372 2.094 1.00 98.31 114 VAL A CA 1
ATOM 908 C C . VAL A 1 114 ? -8.215 0.530 0.912 1.00 98.31 114 VAL A C 1
ATOM 910 O O . VAL A 1 114 ? -8.376 0.144 -0.245 1.00 98.31 114 VAL A O 1
ATOM 913 N N . ASN A 1 115 ? -7.714 1.728 1.200 1.00 98.12 115 ASN A N 1
ATOM 914 C CA . ASN A 1 115 ? -7.305 2.693 0.178 1.00 98.12 115 ASN A CA 1
ATOM 915 C C . ASN A 1 115 ? -5.784 2.802 0.021 1.00 98.12 115 ASN A C 1
ATOM 917 O O . ASN A 1 115 ? -5.299 3.238 -1.025 1.00 98.12 115 ASN A O 1
ATOM 921 N N . ARG A 1 116 ? -5.020 2.401 1.041 1.00 98.31 116 ARG A N 1
ATOM 922 C CA . ARG A 1 116 ? -3.568 2.569 1.104 1.00 98.31 116 ARG A CA 1
ATOM 923 C C . ARG A 1 116 ? -2.923 1.289 1.603 1.00 98.31 116 ARG A C 1
ATOM 925 O O . ARG A 1 116 ? -3.277 0.789 2.667 1.00 98.31 116 ARG A O 1
ATOM 932 N N . ILE A 1 117 ? -1.931 0.807 0.861 1.00 98.25 117 ILE A N 1
ATOM 933 C CA . ILE A 1 117 ? -1.068 -0.302 1.275 1.00 98.25 117 ILE A CA 1
ATOM 934 C C . ILE A 1 117 ? 0.387 0.163 1.242 1.00 98.25 117 ILE A C 1
ATOM 936 O O . ILE A 1 117 ? 0.876 0.661 0.222 1.00 98.25 117 ILE A O 1
ATOM 940 N N . VAL A 1 118 ? 1.085 0.007 2.367 1.00 97.12 118 VAL A N 1
ATOM 941 C CA . VAL A 1 118 ? 2.456 0.485 2.557 1.00 97.12 118 VAL A CA 1
ATOM 942 C C . VAL A 1 118 ? 3.352 -0.638 3.069 1.00 97.12 118 VAL A C 1
ATOM 944 O O . VAL A 1 118 ? 3.207 -1.126 4.183 1.00 97.12 118 VAL A O 1
ATOM 947 N N . TYR A 1 119 ? 4.347 -1.005 2.274 1.00 95.19 119 TYR A N 1
ATOM 948 C CA . TYR A 1 119 ? 5.443 -1.872 2.688 1.00 95.19 119 TYR A CA 1
ATOM 949 C C . TYR A 1 119 ? 6.632 -1.006 3.107 1.00 95.19 119 TYR A C 1
ATOM 951 O O . TYR A 1 119 ? 7.490 -0.683 2.290 1.00 95.19 119 TYR A O 1
ATOM 959 N N . ASP A 1 120 ? 6.704 -0.630 4.381 1.00 93.25 120 ASP A N 1
ATOM 960 C CA . ASP A 1 120 ? 7.856 0.034 5.003 1.00 93.25 120 ASP A CA 1
ATOM 961 C C . ASP A 1 120 ? 8.806 -0.971 5.675 1.00 93.25 120 ASP A C 1
ATOM 963 O O . ASP A 1 120 ? 9.191 -0.854 6.845 1.00 93.25 120 ASP A O 1
ATOM 967 N N . SER A 1 121 ? 9.208 -1.990 4.913 1.00 90.00 121 SER A N 1
ATOM 968 C CA . SER A 1 121 ? 10.150 -3.009 5.368 1.00 90.00 121 SER A CA 1
ATOM 969 C C . SER A 1 121 ? 11.176 -3.356 4.292 1.00 90.00 121 SER A C 1
ATOM 971 O O . SER A 1 121 ? 10.798 -3.695 3.174 1.00 90.00 121 SER A O 1
ATOM 973 N N . PRO A 1 122 ? 12.486 -3.369 4.611 1.00 87.00 122 PRO A N 1
ATOM 974 C CA . PRO A 1 122 ? 13.514 -3.745 3.642 1.00 87.00 122 PRO A CA 1
ATOM 975 C C . PRO A 1 122 ? 13.605 -5.264 3.415 1.00 87.00 122 PRO A C 1
ATOM 977 O O . PRO A 1 122 ? 14.381 -5.710 2.567 1.00 87.00 122 PRO A O 1
ATOM 980 N N . ASN A 1 123 ? 12.901 -6.058 4.226 1.00 86.38 123 ASN A N 1
ATOM 981 C CA . ASN A 1 123 ? 13.016 -7.515 4.249 1.00 86.38 123 ASN A CA 1
ATOM 982 C C . ASN A 1 123 ? 11.896 -8.204 3.465 1.00 86.38 123 ASN A C 1
ATOM 984 O O . ASN A 1 123 ? 12.071 -9.350 3.054 1.00 86.38 123 ASN A O 1
ATOM 988 N N . LEU A 1 124 ? 10.770 -7.519 3.276 1.00 85.81 124 LEU A N 1
ATOM 989 C CA . LEU A 1 124 ? 9.617 -8.060 2.580 1.00 85.81 124 LEU A CA 1
ATOM 990 C C . LEU A 1 124 ? 9.713 -7.789 1.087 1.00 85.81 124 LEU A C 1
ATOM 992 O O . LEU A 1 124 ? 10.083 -6.701 0.650 1.00 85.81 124 LEU A O 1
ATOM 996 N N . LYS A 1 125 ? 9.360 -8.816 0.325 1.00 86.06 125 LYS A N 1
ATOM 997 C CA . LYS A 1 125 ? 9.048 -8.707 -1.095 1.00 86.06 125 LYS A CA 1
ATOM 998 C C . LYS A 1 125 ? 7.537 -8.624 -1.244 1.00 86.06 125 LYS A C 1
ATOM 1000 O O . LYS A 1 125 ? 6.810 -9.006 -0.328 1.00 86.06 125 LYS A O 1
ATOM 1005 N N . PHE A 1 126 ? 7.080 -8.167 -2.395 1.00 89.56 126 PHE A N 1
ATOM 1006 C CA . PHE A 1 126 ? 5.683 -8.187 -2.779 1.00 89.56 126 PHE A CA 1
ATOM 1007 C C . PHE A 1 126 ? 5.401 -9.425 -3.638 1.00 89.56 126 PHE A C 1
ATOM 10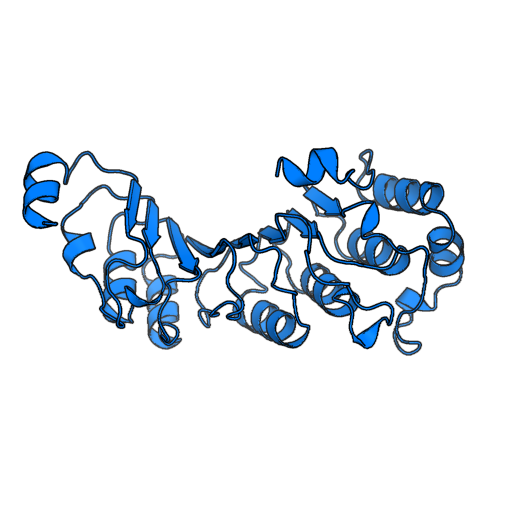09 O O . PHE A 1 126 ? 5.715 -9.430 -4.832 1.00 89.56 126 PHE A O 1
ATOM 1016 N N . PRO A 1 127 ? 4.881 -10.512 -3.039 1.00 88.31 127 PRO A N 1
ATOM 1017 C CA . PRO A 1 127 ? 4.646 -11.749 -3.763 1.00 88.31 127 PRO A CA 1
ATOM 1018 C C . PRO A 1 127 ? 3.410 -11.629 -4.659 1.00 88.31 127 PRO A C 1
ATOM 1020 O O . PRO A 1 127 ? 2.465 -10.892 -4.369 1.00 88.31 127 PRO A O 1
ATOM 1023 N N . HIS A 1 128 ? 3.403 -12.408 -5.741 1.00 90.25 128 HIS A N 1
ATOM 1024 C CA . HIS A 1 128 ? 2.292 -12.434 -6.690 1.00 90.25 128 HIS A CA 1
ATOM 1025 C C . HIS A 1 128 ? 0.968 -12.855 -6.036 1.00 90.25 128 HIS A C 1
ATOM 1027 O O . HIS A 1 128 ? -0.056 -12.235 -6.294 1.00 90.25 128 HIS A O 1
ATOM 1033 N N . GLU A 1 129 ? 1.001 -13.840 -5.138 1.00 92.50 129 GLU A N 1
ATOM 1034 C CA . GLU A 1 129 ? -0.182 -14.317 -4.414 1.00 92.50 129 GLU A CA 1
ATOM 1035 C C . GLU A 1 129 ? -0.862 -13.204 -3.603 1.00 92.50 129 GLU A C 1
ATOM 1037 O O . GLU A 1 129 ? -2.063 -12.985 -3.738 1.00 92.50 129 GLU A O 1
ATOM 1042 N N . THR A 1 130 ? -0.101 -12.422 -2.828 1.00 93.50 130 THR A N 1
ATOM 1043 C CA . THR A 1 130 ? -0.665 -11.280 -2.090 1.00 93.50 130 THR A CA 1
ATOM 1044 C C . THR A 1 130 ? -1.264 -10.242 -3.035 1.00 93.50 130 THR A C 1
ATOM 1046 O O . THR A 1 130 ? -2.289 -9.649 -2.714 1.00 93.50 130 THR A O 1
ATOM 1049 N N . ALA A 1 131 ? -0.677 -10.038 -4.216 1.00 95.19 131 ALA A N 1
ATOM 1050 C CA . ALA A 1 131 ? -1.250 -9.140 -5.211 1.00 95.19 131 ALA A CA 1
ATOM 1051 C C . ALA A 1 131 ? -2.609 -9.634 -5.732 1.00 95.19 131 ALA A C 1
ATOM 1053 O O . ALA A 1 131 ? -3.499 -8.809 -5.928 1.00 95.19 131 ALA A O 1
ATOM 1054 N N . VAL A 1 132 ? -2.785 -10.949 -5.930 1.00 96.56 132 VAL A N 1
ATOM 1055 C CA . VAL A 1 132 ? -4.066 -11.537 -6.373 1.00 96.56 132 VAL A CA 1
ATOM 1056 C C . VAL A 1 132 ? -5.148 -11.228 -5.348 1.00 96.56 132 VAL A C 1
ATOM 1058 O O . VAL A 1 132 ? -6.207 -10.718 -5.706 1.00 96.56 132 VAL A O 1
ATOM 1061 N N . TRP A 1 133 ? -4.848 -11.445 -4.068 1.00 96.88 133 TRP A N 1
ATOM 1062 C CA . TRP A 1 133 ? -5.780 -11.162 -2.982 1.00 96.88 133 TRP A CA 1
ATOM 1063 C C . TRP A 1 133 ? -6.051 -9.666 -2.793 1.00 96.88 133 TRP A C 1
ATOM 1065 O O . TRP A 1 133 ? -7.192 -9.284 -2.559 1.00 96.88 133 TRP A O 1
ATOM 1075 N N . ILE A 1 134 ? -5.048 -8.799 -2.964 1.00 97.12 134 ILE A N 1
ATOM 1076 C CA . ILE A 1 134 ? -5.250 -7.340 -2.945 1.00 97.12 134 ILE A CA 1
ATOM 1077 C C . ILE A 1 134 ? -6.204 -6.905 -4.055 1.00 97.12 134 ILE A C 1
ATOM 1079 O O . ILE A 1 134 ? -7.090 -6.095 -3.806 1.00 97.12 134 ILE A O 1
ATOM 1083 N N . VAL A 1 135 ? -6.040 -7.425 -5.273 1.00 97.12 135 VAL A N 1
ATOM 1084 C CA . VAL A 1 135 ? -6.969 -7.120 -6.367 1.00 97.12 135 VAL A CA 1
ATOM 1085 C C . VAL A 1 135 ? -8.354 -7.666 -6.045 1.00 97.12 135 VAL A C 1
ATOM 1087 O O . VAL A 1 135 ? -9.332 -6.936 -6.156 1.00 97.12 135 VAL A O 1
ATOM 1090 N N . HIS A 1 136 ? -8.444 -8.915 -5.591 1.00 96.88 136 HIS A N 1
ATOM 1091 C CA . HIS A 1 136 ? -9.719 -9.530 -5.245 1.00 96.88 136 HIS A CA 1
ATOM 1092 C C . HIS A 1 136 ? -10.495 -8.714 -4.198 1.00 96.88 136 HIS A C 1
ATOM 1094 O O . HIS A 1 136 ? -11.674 -8.436 -4.402 1.00 96.88 136 HIS A O 1
ATOM 1100 N N . TYR A 1 137 ? -9.831 -8.270 -3.126 1.00 96.38 137 TYR A N 1
ATOM 1101 C CA . TYR A 1 137 ? -10.490 -7.563 -2.027 1.00 96.38 137 TYR A CA 1
ATOM 1102 C C . TYR A 1 137 ? -10.628 -6.050 -2.224 1.00 96.38 137 TYR A C 1
ATOM 1104 O O . TYR A 1 137 ? -11.587 -5.481 -1.711 1.00 96.38 137 TYR A O 1
ATOM 1112 N N . TYR A 1 138 ? -9.688 -5.393 -2.916 1.00 97.62 138 TYR A N 1
ATOM 1113 C CA . TYR A 1 138 ? -9.536 -3.927 -2.880 1.00 97.62 138 TYR A CA 1
ATOM 1114 C C . TYR A 1 138 ? -9.441 -3.261 -4.255 1.00 97.62 138 TYR A C 1
ATOM 1116 O O . TYR A 1 138 ? -9.033 -2.100 -4.338 1.00 97.62 138 TYR A O 1
ATOM 1124 N N . HIS A 1 139 ? -9.746 -3.957 -5.356 1.00 96.50 139 HIS A N 1
ATOM 1125 C CA . HIS A 1 139 ? -9.656 -3.366 -6.698 1.00 96.50 139 HIS A CA 1
ATOM 1126 C C . HIS A 1 139 ? -10.381 -2.012 -6.814 1.00 96.50 139 HIS A C 1
ATOM 1128 O O . HIS A 1 139 ? -9.857 -1.077 -7.420 1.00 96.50 139 HIS A O 1
ATOM 1134 N N . ASP A 1 140 ? -11.553 -1.880 -6.203 1.00 95.94 140 ASP A N 1
ATOM 1135 C CA . ASP A 1 140 ? -12.435 -0.718 -6.265 1.00 95.94 140 ASP A CA 1
ATOM 1136 C C . ASP A 1 140 ? -12.094 0.386 -5.253 1.00 95.94 140 ASP A C 1
ATOM 1138 O O . ASP A 1 140 ? -12.546 1.522 -5.430 1.00 95.94 140 ASP A O 1
ATOM 1142 N N . THR A 1 141 ? -11.297 0.101 -4.221 1.00 97.06 141 THR A N 1
ATOM 1143 C CA . THR A 1 141 ? -10.950 1.059 -3.155 1.00 97.06 141 THR A CA 1
ATOM 1144 C C . THR A 1 141 ? -9.485 1.480 -3.149 1.00 97.06 141 THR A C 1
ATOM 1146 O O . THR A 1 141 ? -9.178 2.562 -2.653 1.00 97.06 141 THR A O 1
ATOM 1149 N N . LEU A 1 142 ? -8.571 0.672 -3.698 1.00 98.12 142 LEU A N 1
ATOM 1150 C CA . LEU A 1 142 ? -7.134 0.924 -3.610 1.00 98.12 142 LEU A CA 1
ATOM 1151 C C . LEU A 1 142 ? -6.715 2.147 -4.441 1.00 98.12 142 LEU A C 1
ATOM 1153 O O . LEU A 1 142 ? -6.802 2.161 -5.669 1.00 98.12 142 LEU A O 1
ATOM 1157 N N . GLU A 1 143 ? -6.174 3.148 -3.754 1.00 98.19 143 GLU A N 1
ATOM 1158 C CA . GLU A 1 143 ? -5.730 4.427 -4.315 1.00 98.19 143 GLU A CA 1
ATOM 1159 C C . GLU A 1 143 ? -4.201 4.562 -4.319 1.00 98.19 143 GLU A C 1
ATOM 1161 O O . GLU A 1 143 ? -3.607 5.196 -5.200 1.00 98.19 143 GLU A O 1
ATOM 1166 N N . TYR A 1 144 ? -3.546 3.930 -3.347 1.00 98.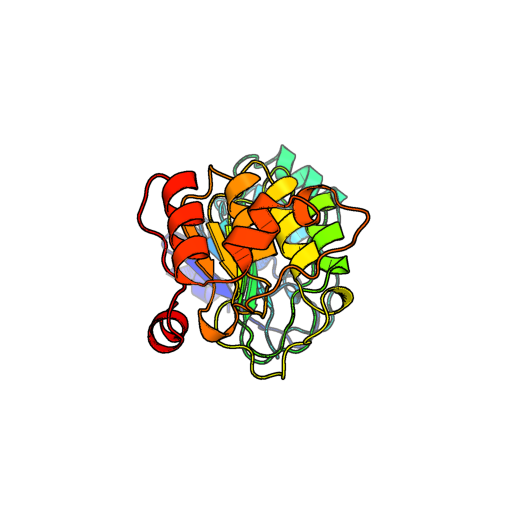12 144 TYR A N 1
ATOM 1167 C CA . TYR A 1 144 ? -2.131 4.117 -3.064 1.00 98.12 144 TYR A CA 1
ATOM 1168 C C . TYR A 1 144 ? -1.457 2.792 -2.718 1.00 98.12 144 TYR A C 1
ATOM 1170 O O . TYR A 1 144 ? -1.831 2.109 -1.763 1.00 98.12 144 TYR A O 1
ATOM 1178 N N . PHE A 1 145 ? -0.387 2.481 -3.439 1.00 98.19 145 PHE A N 1
ATOM 1179 C CA . PHE A 1 145 ? 0.513 1.387 -3.110 1.00 98.19 145 PHE A CA 1
ATOM 1180 C C . PHE A 1 145 ? 1.951 1.898 -3.053 1.00 98.19 145 PHE A C 1
ATOM 1182 O O . PHE A 1 145 ? 2.436 2.525 -4.001 1.00 98.19 145 PHE A O 1
ATOM 1189 N N . ALA A 1 146 ? 2.665 1.605 -1.965 1.00 96.81 146 ALA A N 1
ATOM 1190 C CA . ALA A 1 146 ? 4.068 1.978 -1.856 1.00 96.81 146 ALA A CA 1
ATOM 1191 C C . ALA A 1 146 ? 4.939 0.933 -1.176 1.00 96.81 146 ALA A C 1
ATOM 1193 O O . ALA A 1 146 ? 4.632 0.454 -0.089 1.00 96.81 146 ALA A O 1
ATOM 1194 N N . GLN A 1 147 ? 6.103 0.693 -1.770 1.00 94.69 147 GLN A N 1
ATOM 1195 C CA . GLN A 1 147 ? 7.231 0.049 -1.115 1.00 94.69 147 GLN A CA 1
ATOM 1196 C C . GLN A 1 147 ? 8.252 1.109 -0.722 1.00 94.69 147 GLN A C 1
ATOM 1198 O O . GLN A 1 147 ? 8.891 1.726 -1.578 1.00 94.69 147 GLN A O 1
ATOM 1203 N N . LYS A 1 148 ? 8.402 1.320 0.581 1.00 90.38 148 LYS A N 1
ATOM 1204 C CA . LYS A 1 148 ? 9.399 2.218 1.153 1.00 90.38 148 LYS A CA 1
ATOM 1205 C C . LYS A 1 148 ? 10.674 1.454 1.495 1.00 90.38 148 LYS A C 1
ATOM 1207 O O . LYS A 1 148 ? 10.700 0.226 1.562 1.00 90.38 148 LYS A O 1
ATOM 1212 N N . ARG A 1 149 ? 11.745 2.218 1.732 1.00 87.81 149 ARG A N 1
ATOM 1213 C CA . ARG A 1 149 ? 13.111 1.732 1.995 1.00 87.81 149 ARG A CA 1
ATOM 1214 C C . ARG A 1 149 ? 13.708 0.937 0.835 1.00 87.81 149 ARG A C 1
ATOM 1216 O O . ARG A 1 149 ? 13.062 0.557 -0.136 1.00 87.81 149 ARG A O 1
ATOM 1223 N N . LEU A 1 150 ? 15.015 0.718 0.931 1.00 85.94 150 LEU A N 1
ATOM 1224 C CA . LEU A 1 150 ? 15.739 -0.102 -0.029 1.00 85.94 150 LEU A CA 1
ATOM 1225 C C . LEU A 1 150 ? 15.680 -1.573 0.405 1.00 85.94 150 LEU A C 1
ATOM 1227 O O . LEU A 1 150 ? 16.017 -1.858 1.559 1.00 85.94 150 LEU A O 1
ATOM 1231 N N . PRO A 1 151 ? 15.333 -2.502 -0.503 1.00 83.62 151 PRO A N 1
ATOM 1232 C CA . PRO A 1 151 ? 15.413 -3.931 -0.230 1.00 83.62 151 PRO A CA 1
ATOM 1233 C C . PRO A 1 151 ? 16.823 -4.329 0.224 1.00 83.62 151 PRO A C 1
ATOM 1235 O O . PRO A 1 151 ? 17.812 -3.967 -0.420 1.00 83.62 151 PRO A O 1
ATOM 1238 N N . ARG A 1 152 ? 16.918 -5.075 1.332 1.00 80.25 152 ARG A N 1
ATOM 1239 C CA . ARG A 1 152 ? 18.182 -5.638 1.846 1.00 80.25 152 ARG A CA 1
ATOM 1240 C C . ARG A 1 152 ? 18.499 -7.017 1.275 1.00 80.25 152 ARG A C 1
ATOM 1242 O O . ARG A 1 152 ? 19.638 -7.461 1.360 1.00 80.25 152 ARG A O 1
ATOM 1249 N N . THR A 1 153 ? 17.513 -7.696 0.699 1.00 70.88 153 THR A N 1
ATOM 1250 C CA . THR A 1 153 ? 17.697 -9.011 0.083 1.00 70.88 153 THR A CA 1
ATOM 1251 C C . THR A 1 153 ? 18.123 -8.869 -1.378 1.00 70.88 153 THR A C 1
ATOM 1253 O O . THR A 1 153 ? 17.699 -7.952 -2.086 1.00 70.88 153 THR A O 1
ATOM 1256 N N . HIS A 1 154 ? 18.973 -9.784 -1.861 1.00 67.62 154 HIS A N 1
ATOM 1257 C CA . HIS A 1 154 ? 19.251 -9.865 -3.293 1.00 67.62 154 HIS A CA 1
ATOM 1258 C C . HIS A 1 154 ? 17.943 -10.194 -4.029 1.00 67.62 154 HIS A C 1
ATOM 1260 O O . HIS A 1 154 ? 17.371 -11.273 -3.875 1.00 67.62 154 HIS A O 1
ATOM 1266 N N . GLY A 1 155 ? 17.453 -9.233 -4.815 1.00 71.00 155 GLY A N 1
ATOM 1267 C CA . GLY A 1 155 ? 16.253 -9.416 -5.625 1.00 71.00 155 GLY A CA 1
ATOM 1268 C C . GLY A 1 155 ? 16.466 -10.463 -6.729 1.00 71.00 155 GLY A C 1
ATOM 1269 O O . GLY A 1 155 ? 17.577 -10.551 -7.270 1.00 71.00 155 GLY A O 1
ATOM 1270 N N . PRO A 1 156 ? 15.429 -11.225 -7.098 1.00 78.62 156 PRO A N 1
ATOM 1271 C CA . PRO A 1 156 ? 15.526 -12.208 -8.168 1.00 78.62 156 PRO A CA 1
ATOM 1272 C C . PRO A 1 156 ? 15.869 -11.552 -9.511 1.00 78.62 156 PRO A C 1
ATOM 1274 O O . PRO A 1 156 ? 15.619 -10.365 -9.737 1.00 78.62 156 PRO A O 1
ATOM 1277 N N . ARG A 1 157 ? 16.501 -12.325 -10.401 1.00 77.50 157 ARG A N 1
ATOM 1278 C CA . ARG A 1 157 ? 16.876 -11.875 -11.755 1.00 77.50 157 ARG A CA 1
ATOM 1279 C C . ARG A 1 157 ? 15.921 -12.374 -12.832 1.00 77.50 157 ARG A C 1
ATOM 1281 O O . ARG A 1 157 ? 15.904 -11.792 -13.909 1.00 77.50 157 ARG A O 1
ATOM 1288 N N . THR A 1 158 ? 15.171 -13.425 -12.562 1.00 82.12 158 THR A N 1
ATOM 1289 C CA . THR A 1 158 ? 14.178 -14.080 -13.422 1.00 82.12 158 THR A CA 1
ATOM 1290 C C . THR A 1 158 ? 12.837 -13.361 -13.329 1.00 82.12 158 THR A C 1
ATOM 1292 O O . THR A 1 158 ? 12.474 -12.886 -12.260 1.00 82.12 158 THR A O 1
ATOM 1295 N N . PHE A 1 159 ? 12.099 -13.258 -14.437 1.00 82.88 159 PHE A N 1
ATOM 1296 C CA . PHE A 1 159 ? 10.801 -12.573 -14.454 1.00 82.88 159 PHE A CA 1
ATOM 1297 C C . PHE A 1 159 ? 9.788 -13.211 -13.494 1.00 82.88 159 PHE A C 1
ATOM 1299 O O . PHE A 1 159 ? 9.142 -12.493 -12.743 1.00 82.88 159 PHE A O 1
ATOM 1306 N N . HIS A 1 160 ? 9.699 -14.545 -13.480 1.00 81.62 160 HIS A N 1
ATOM 1307 C CA . HIS A 1 160 ? 8.726 -15.288 -12.669 1.00 81.62 160 HIS A CA 1
ATOM 1308 C C . HIS A 1 160 ? 8.876 -15.073 -11.160 1.00 81.62 160 HIS A C 1
ATOM 1310 O O . HIS A 1 160 ? 7.881 -15.073 -10.447 1.00 81.62 160 HIS A O 1
ATOM 1316 N N . ASP A 1 161 ? 10.102 -14.848 -10.688 1.00 82.56 161 ASP A N 1
ATOM 1317 C CA . ASP A 1 161 ? 10.377 -14.653 -9.264 1.00 82.56 161 ASP A CA 1
ATOM 1318 C C . ASP A 1 161 ? 10.299 -13.173 -8.847 1.00 82.56 161 ASP A C 1
ATOM 1320 O O . ASP A 1 161 ? 10.283 -12.858 -7.656 1.00 82.56 161 ASP A O 1
ATOM 1324 N N . ARG A 1 162 ? 10.310 -12.240 -9.811 1.00 88.75 162 ARG A N 1
ATOM 1325 C CA . ARG A 1 162 ? 10.206 -10.795 -9.560 1.00 88.75 162 ARG A CA 1
ATOM 1326 C C . ARG A 1 162 ? 8.744 -10.373 -9.430 1.00 88.75 162 ARG A C 1
ATOM 1328 O O . ARG A 1 162 ? 7.840 -10.987 -9.983 1.00 88.75 162 ARG A O 1
ATOM 1335 N N . GLY A 1 163 ? 8.529 -9.235 -8.774 1.00 87.62 163 GLY A N 1
ATOM 1336 C CA . GLY A 1 163 ? 7.204 -8.628 -8.630 1.00 87.62 163 GLY A CA 1
ATOM 1337 C C . GLY A 1 163 ? 6.609 -8.046 -9.921 1.00 87.62 163 GLY A C 1
ATOM 1338 O O . GLY A 1 163 ? 5.556 -7.423 -9.850 1.00 87.62 163 GLY A O 1
ATOM 1339 N N . ASP A 1 164 ? 7.240 -8.210 -11.096 1.00 92.69 164 ASP A N 1
ATOM 1340 C CA . ASP A 1 164 ? 6.790 -7.612 -12.364 1.00 92.69 164 ASP A CA 1
ATOM 1341 C C . ASP A 1 164 ? 5.298 -7.878 -12.643 1.00 92.69 164 ASP A C 1
ATOM 1343 O O . ASP A 1 164 ? 4.527 -6.942 -12.863 1.00 92.69 164 ASP A O 1
ATOM 1347 N N . ALA A 1 165 ? 4.880 -9.148 -12.587 1.00 92.00 165 ALA A N 1
ATOM 1348 C CA . ALA A 1 165 ? 3.491 -9.542 -12.825 1.00 92.00 165 ALA A CA 1
ATOM 1349 C C . ALA A 1 165 ? 2.537 -8.986 -11.755 1.00 92.00 165 ALA A C 1
ATOM 1351 O O . ALA A 1 165 ? 1.426 -8.568 -12.073 1.00 92.00 165 ALA A O 1
ATOM 1352 N N . ALA A 1 166 ? 2.986 -8.936 -10.498 1.00 94.19 166 ALA A N 1
ATOM 1353 C CA . ALA A 1 166 ? 2.212 -8.414 -9.378 1.00 94.19 166 ALA A CA 1
ATOM 1354 C C . ALA A 1 166 ? 1.902 -6.916 -9.549 1.00 94.19 166 ALA A C 1
ATOM 1356 O O . ALA A 1 166 ? 0.744 -6.511 -9.473 1.00 94.19 166 ALA A O 1
ATOM 1357 N N . PHE A 1 167 ? 2.912 -6.095 -9.857 1.00 95.62 167 PHE A N 1
ATOM 1358 C CA . PHE A 1 167 ? 2.722 -4.652 -10.052 1.00 95.62 167 PHE A CA 1
ATOM 1359 C C . PHE A 1 167 ? 1.891 -4.330 -11.296 1.00 95.62 167 PHE A C 1
ATOM 1361 O O . PHE A 1 167 ? 1.054 -3.429 -11.257 1.00 95.62 167 PHE A O 1
ATOM 1368 N N . LEU A 1 168 ? 2.091 -5.071 -12.390 1.00 94.44 168 LEU A N 1
ATOM 1369 C CA . LEU A 1 168 ? 1.295 -4.895 -13.604 1.00 94.44 168 LEU A CA 1
ATOM 1370 C C . LEU A 1 168 ? -0.180 -5.244 -13.366 1.00 94.44 168 LEU A C 1
ATOM 1372 O O . LEU A 1 168 ? -1.065 -4.548 -13.860 1.00 94.44 168 LEU A O 1
ATOM 1376 N N . MET A 1 169 ? -0.447 -6.289 -12.581 1.00 94.56 169 MET A N 1
ATOM 1377 C CA . MET A 1 169 ? -1.801 -6.687 -12.207 1.00 94.56 169 MET A CA 1
ATOM 1378 C C . MET A 1 169 ? -2.491 -5.628 -11.341 1.00 94.56 169 MET A C 1
ATOM 1380 O O . MET A 1 169 ? -3.639 -5.293 -11.630 1.00 94.56 169 MET A O 1
ATOM 1384 N N . LEU A 1 170 ? -1.797 -5.041 -10.356 1.00 96.06 170 LEU A N 1
ATOM 1385 C CA . LEU A 1 170 ? -2.329 -3.913 -9.577 1.00 96.06 170 LEU A CA 1
ATOM 1386 C C . LEU A 1 170 ? -2.679 -2.722 -10.478 1.00 96.06 170 LEU A C 1
ATOM 1388 O O . LEU A 1 170 ? -3.783 -2.189 -10.402 1.00 96.06 170 LEU A O 1
ATOM 1392 N N . ALA A 1 171 ? -1.760 -2.329 -11.366 1.00 96.00 171 ALA A N 1
ATOM 1393 C CA . ALA A 1 171 ? -1.969 -1.193 -12.261 1.00 96.00 171 ALA A CA 1
ATOM 1394 C C . ALA A 1 171 ? -3.168 -1.396 -13.203 1.00 96.00 171 ALA A C 1
ATOM 1396 O O . ALA A 1 171 ? -3.918 -0.454 -13.444 1.00 96.00 171 ALA A O 1
ATOM 1397 N N . ARG A 1 172 ? -3.370 -2.619 -13.712 1.00 95.00 172 ARG A N 1
ATOM 1398 C CA . ARG A 1 172 ? -4.484 -2.957 -14.614 1.00 95.00 172 ARG A CA 1
ATOM 1399 C C . ARG A 1 172 ? -5.822 -3.105 -13.893 1.00 95.00 172 ARG A C 1
ATOM 1401 O O . ARG A 1 172 ? -6.845 -2.731 -14.454 1.00 95.00 172 ARG A O 1
ATOM 1408 N N . SER A 1 173 ? -5.817 -3.661 -12.684 1.00 96.75 173 SER A N 1
ATOM 1409 C CA . SER A 1 173 ? -7.051 -4.093 -12.016 1.00 96.75 173 SER A CA 1
ATOM 1410 C C . SER A 1 173 ? -7.618 -3.052 -11.053 1.00 96.75 173 SER A C 1
ATOM 1412 O O . SER A 1 173 ? -8.806 -3.100 -10.765 1.00 96.75 173 SER A O 1
ATOM 1414 N N . CYS A 1 174 ? -6.808 -2.101 -10.571 1.00 96.81 174 CYS A N 1
ATOM 1415 C CA . CYS A 1 174 ? -7.240 -1.090 -9.603 1.00 96.81 174 CYS A CA 1
ATOM 1416 C C . CYS A 1 174 ? -7.567 0.256 -10.295 1.00 96.81 174 CYS A C 1
ATOM 1418 O O . CYS A 1 174 ? -6.661 1.062 -10.557 1.00 96.81 174 CYS A O 1
ATOM 1420 N N . PRO A 1 175 ? -8.843 0.568 -10.607 1.00 96.06 175 PRO A N 1
ATOM 1421 C CA . PRO A 1 175 ? -9.245 1.823 -11.248 1.00 96.06 175 PRO A CA 1
ATOM 1422 C C . PRO A 1 175 ? -8.930 3.093 -10.443 1.00 96.06 175 PRO A C 1
ATOM 1424 O O . PRO A 1 175 ? -8.623 4.113 -11.059 1.00 96.06 175 PRO A O 1
ATOM 1427 N N . LYS A 1 176 ? -8.923 3.057 -9.107 1.00 97.06 176 LYS A N 1
ATOM 1428 C CA . LYS A 1 176 ? -8.644 4.250 -8.282 1.00 97.06 176 LYS A CA 1
ATOM 1429 C C . LYS A 1 176 ? -7.162 4.475 -7.971 1.00 97.06 176 LYS A C 1
ATOM 1431 O O . LYS A 1 176 ? -6.805 5.512 -7.421 1.00 97.06 176 LYS A O 1
ATOM 1436 N N . LEU A 1 177 ? -6.288 3.546 -8.363 1.00 97.94 177 LEU A N 1
ATOM 1437 C CA . LEU A 1 177 ? -4.858 3.637 -8.084 1.00 97.94 177 LEU A CA 1
ATOM 1438 C C . LEU A 1 177 ? -4.245 4.849 -8.801 1.00 97.94 177 LEU A C 1
ATOM 1440 O O . LEU A 1 177 ? -4.140 4.863 -10.030 1.00 97.94 177 LEU A O 1
ATOM 1444 N N . HIS A 1 178 ? -3.812 5.842 -8.026 1.00 97.06 178 HIS A N 1
ATOM 1445 C CA . HIS A 1 178 ? -3.172 7.062 -8.526 1.00 97.06 178 HIS A CA 1
ATOM 1446 C C . HIS A 1 178 ? -1.707 7.177 -8.072 1.00 97.06 178 HIS A C 1
ATOM 1448 O O . HIS A 1 178 ? -0.909 7.859 -8.720 1.00 97.06 178 HIS A O 1
ATOM 1454 N N . THR A 1 179 ? -1.310 6.459 -7.011 1.00 97.81 179 THR A N 1
ATOM 1455 C CA . THR A 1 179 ? 0.085 6.393 -6.550 1.00 97.81 179 THR A CA 1
ATOM 1456 C C . THR A 1 179 ? 0.619 4.964 -6.516 1.00 97.81 179 THR A C 1
ATOM 1458 O O . THR A 1 179 ? 0.077 4.109 -5.821 1.00 97.81 179 THR A O 1
ATOM 1461 N N . LEU A 1 180 ? 1.738 4.733 -7.207 1.00 97.75 180 LEU A N 1
ATOM 1462 C CA . LEU A 1 180 ? 2.464 3.467 -7.239 1.00 97.75 180 LEU A CA 1
ATOM 1463 C C . LEU A 1 180 ? 3.969 3.712 -7.041 1.00 97.75 180 LEU A C 1
ATOM 1465 O O . LEU A 1 180 ? 4.631 4.324 -7.885 1.00 97.75 180 LEU A O 1
ATOM 1469 N N . ILE A 1 181 ? 4.516 3.234 -5.921 1.00 97.00 181 ILE A N 1
ATOM 1470 C CA . ILE A 1 181 ? 5.942 3.348 -5.574 1.00 97.00 181 ILE A CA 1
ATOM 1471 C C . ILE A 1 181 ? 6.554 1.951 -5.454 1.00 97.00 181 ILE A C 1
ATOM 1473 O O . ILE A 1 181 ? 6.124 1.155 -4.620 1.00 97.00 181 ILE A O 1
ATOM 1477 N N . ILE A 1 182 ? 7.579 1.671 -6.259 1.00 95.81 182 ILE A N 1
ATOM 1478 C CA . ILE A 1 182 ? 8.226 0.358 -6.366 1.00 95.81 182 ILE A CA 1
ATOM 1479 C C . ILE A 1 182 ? 9.709 0.481 -6.000 1.00 95.81 182 ILE A C 1
ATOM 1481 O O . ILE A 1 182 ? 10.466 1.228 -6.635 1.00 95.81 182 ILE A O 1
ATOM 1485 N N . SER A 1 183 ? 10.131 -0.273 -4.984 1.00 93.31 183 SER A N 1
ATOM 1486 C CA . SER A 1 183 ? 11.528 -0.336 -4.528 1.00 93.31 183 SER A CA 1
ATOM 1487 C C . SER A 1 183 ? 12.268 -1.575 -5.045 1.00 93.31 183 SER A C 1
ATOM 1489 O O . SER A 1 183 ? 13.507 -1.591 -5.101 1.00 93.31 183 SER A O 1
ATOM 1491 N N . GLU A 1 184 ? 11.512 -2.607 -5.427 1.00 91.19 184 GLU A N 1
ATOM 1492 C CA . GLU A 1 184 ? 12.008 -3.881 -5.934 1.00 91.19 184 GLU A CA 1
ATOM 1493 C C . GLU A 1 184 ? 12.521 -3.818 -7.376 1.00 91.19 184 GLU A C 1
ATOM 1495 O O . GLU A 1 184 ? 12.430 -2.805 -8.071 1.00 91.19 184 GLU A O 1
ATOM 1500 N N . ARG A 1 185 ? 13.117 -4.932 -7.821 1.00 91.88 185 ARG A N 1
ATOM 1501 C CA . ARG A 1 185 ? 13.594 -5.058 -9.194 1.00 91.88 185 ARG A CA 1
ATOM 1502 C C . ARG A 1 185 ? 12.438 -5.322 -10.148 1.00 91.88 185 ARG A C 1
ATOM 1504 O O . ARG A 1 185 ? 11.744 -6.319 -9.978 1.00 91.88 185 ARG A O 1
ATOM 1511 N N . ILE A 1 186 ? 12.315 -4.490 -11.176 1.00 93.62 186 ILE A N 1
ATOM 1512 C CA . ILE A 1 186 ? 11.362 -4.666 -12.277 1.00 93.62 186 ILE A CA 1
ATOM 1513 C C . ILE A 1 186 ? 12.054 -4.428 -13.615 1.00 93.62 186 ILE A C 1
ATOM 1515 O O . ILE A 1 186 ? 13.061 -3.720 -13.697 1.00 93.62 186 ILE A O 1
ATOM 1519 N N . SER A 1 187 ? 11.523 -5.011 -14.681 1.00 93.44 187 SER A N 1
ATOM 1520 C CA . SER A 1 187 ? 12.013 -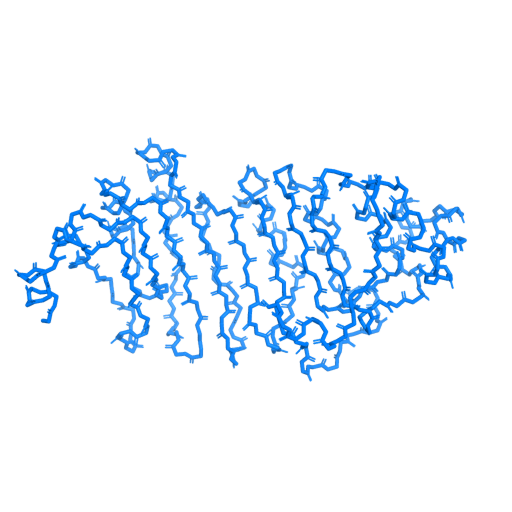4.745 -16.030 1.00 93.44 187 SER A CA 1
ATOM 1521 C C . SER A 1 187 ? 11.562 -3.372 -16.549 1.00 93.44 187 SER A C 1
ATOM 1523 O O . SER A 1 187 ? 10.498 -2.860 -16.191 1.00 93.44 187 SER A O 1
ATOM 1525 N N . THR A 1 188 ? 12.363 -2.774 -17.432 1.00 93.19 188 THR A N 1
ATOM 1526 C CA . THR A 1 188 ? 11.993 -1.575 -18.201 1.00 93.19 188 THR A CA 1
ATOM 1527 C C . THR A 1 188 ? 10.710 -1.795 -18.996 1.00 93.19 188 THR A C 1
ATOM 1529 O O . THR A 1 188 ? 9.860 -0.910 -19.030 1.00 93.19 188 THR A O 1
ATOM 1532 N N . ALA A 1 189 ? 10.520 -2.990 -19.570 1.00 92.38 189 ALA A N 1
ATOM 1533 C CA . ALA A 1 189 ? 9.278 -3.349 -20.248 1.00 92.38 189 ALA A CA 1
ATOM 1534 C C . ALA A 1 189 ? 8.060 -3.272 -19.313 1.00 92.38 189 ALA A C 1
ATOM 1536 O O . ALA A 1 189 ? 7.063 -2.655 -19.676 1.00 92.38 189 ALA A O 1
ATOM 1537 N N . THR A 1 190 ? 8.149 -3.818 -18.098 1.00 94.19 190 THR A N 1
ATOM 1538 C CA . THR A 1 190 ? 7.060 -3.730 -17.112 1.00 94.19 190 THR A CA 1
ATOM 1539 C C . THR A 1 190 ? 6.752 -2.285 -16.732 1.00 94.19 190 THR A C 1
ATOM 1541 O O . THR A 1 190 ? 5.583 -1.918 -16.677 1.00 94.19 190 THR A O 1
ATOM 1544 N N . ALA A 1 191 ? 7.767 -1.438 -16.532 1.00 94.94 191 ALA A N 1
ATOM 1545 C CA . ALA A 1 191 ? 7.547 -0.021 -16.229 1.00 94.94 191 ALA A CA 1
ATOM 1546 C C . ALA A 1 191 ? 6.787 0.710 -17.356 1.00 94.94 191 ALA A C 1
ATOM 1548 O O . ALA A 1 191 ? 5.856 1.466 -17.077 1.00 94.94 191 ALA A O 1
ATOM 1549 N N . ILE A 1 192 ? 7.130 0.438 -18.622 1.00 93.75 192 ILE A N 1
ATOM 1550 C CA . ILE A 1 192 ? 6.415 0.980 -19.792 1.00 93.75 192 ILE A CA 1
ATOM 1551 C C . ILE A 1 192 ? 4.971 0.470 -19.822 1.00 93.75 192 ILE A C 1
ATOM 1553 O O . ILE A 1 192 ? 4.044 1.247 -20.035 1.00 93.75 192 ILE A O 1
ATOM 1557 N N . LEU A 1 193 ? 4.760 -0.829 -19.594 1.00 93.75 193 LEU A N 1
ATOM 1558 C CA . LEU A 1 193 ? 3.424 -1.427 -19.611 1.00 93.75 193 LEU A CA 1
ATOM 1559 C C . LEU A 1 193 ? 2.532 -0.910 -18.481 1.00 93.75 193 LEU A C 1
ATOM 1561 O O . LEU A 1 193 ? 1.341 -0.701 -18.704 1.00 93.75 193 LEU A O 1
ATOM 1565 N N . ILE A 1 194 ? 3.089 -0.654 -17.296 1.00 95.31 194 ILE A N 1
ATOM 1566 C CA . ILE A 1 194 ? 2.374 0.010 -16.200 1.00 95.31 194 ILE A CA 1
ATOM 1567 C C . ILE A 1 194 ? 1.938 1.410 -16.637 1.00 95.31 194 ILE A C 1
ATOM 1569 O O . ILE A 1 194 ? 0.761 1.736 -16.519 1.00 95.31 194 ILE A O 1
ATOM 1573 N N . ALA A 1 195 ? 2.844 2.209 -17.209 1.00 94.50 195 ALA A N 1
ATOM 1574 C CA . ALA A 1 195 ? 2.501 3.550 -17.680 1.00 94.50 195 ALA A CA 1
ATOM 1575 C C . ALA A 1 195 ? 1.397 3.522 -18.753 1.00 94.50 195 ALA A C 1
ATOM 1577 O O . ALA A 1 195 ? 0.429 4.270 -18.649 1.00 94.50 195 ALA A O 1
ATOM 1578 N N . LYS A 1 196 ? 1.494 2.614 -19.736 1.00 92.56 196 LYS A N 1
ATOM 1579 C CA . LYS A 1 196 ? 0.491 2.462 -20.808 1.00 92.56 196 LYS A CA 1
ATOM 1580 C C . LYS A 1 196 ? -0.858 1.951 -20.307 1.00 92.56 196 LYS A C 1
ATOM 1582 O O . LYS A 1 196 ? -1.890 2.388 -20.799 1.00 92.56 196 LYS A O 1
ATOM 1587 N N . SER A 1 197 ? -0.860 1.020 -19.354 1.00 92.94 197 SER A N 1
ATOM 1588 C CA . SER A 1 197 ? -2.101 0.468 -18.790 1.00 92.94 197 SER A CA 1
ATOM 1589 C C . SER A 1 197 ? -2.791 1.422 -17.821 1.00 92.94 197 SER A C 1
ATOM 1591 O O . SER A 1 197 ? -4.012 1.374 -17.690 1.00 92.94 197 SER A O 1
ATOM 1593 N N . LYS A 1 198 ? -2.029 2.300 -17.163 1.00 94.19 198 LYS A N 1
ATOM 1594 C CA . LYS A 1 198 ? -2.545 3.220 -16.155 1.00 94.19 198 LYS A CA 1
ATOM 1595 C C . LYS A 1 198 ? -2.011 4.645 -16.358 1.00 94.19 198 LYS A C 1
ATOM 1597 O O . LYS A 1 198 ? -1.241 5.133 -15.530 1.00 94.19 198 LYS A O 1
ATOM 1602 N N . PRO A 1 199 ? -2.455 5.357 -17.411 1.00 91.88 199 PRO A N 1
ATOM 1603 C CA . PRO A 1 199 ? -2.040 6.740 -17.659 1.00 91.88 199 PRO A CA 1
ATOM 1604 C C . PRO A 1 199 ? -2.535 7.715 -16.577 1.00 91.88 199 PRO A C 1
ATOM 1606 O O . PRO A 1 199 ? -1.959 8.784 -16.406 1.00 91.88 199 PRO A O 1
ATOM 1609 N N . SER A 1 200 ? -3.554 7.334 -15.795 1.00 92.25 200 SER A N 1
ATOM 1610 C CA . SER A 1 200 ? -4.088 8.125 -14.678 1.00 92.25 200 SER A CA 1
ATOM 1611 C C . SER A 1 200 ? -3.195 8.140 -13.425 1.00 92.25 200 SER A C 1
ATOM 1613 O O . SER A 1 200 ? -3.604 8.685 -12.403 1.00 92.25 200 SER A O 1
ATOM 1615 N N . LEU A 1 201 ? -2.002 7.525 -13.448 1.00 94.50 201 LEU A N 1
ATOM 1616 C CA . LEU A 1 201 ? -1.071 7.582 -12.316 1.00 94.50 201 LEU A CA 1
ATOM 1617 C C . LEU A 1 201 ? -0.509 9.000 -12.128 1.00 94.50 201 LEU A C 1
ATOM 1619 O O . LEU A 1 201 ? 0.349 9.499 -12.868 1.00 94.50 201 LEU A O 1
ATOM 1623 N N . GLU A 1 202 ? -0.921 9.635 -11.039 1.00 94.38 202 GLU A N 1
ATOM 1624 C CA . GLU A 1 202 ? -0.368 10.904 -10.580 1.00 94.38 202 GLU A CA 1
ATOM 1625 C C . GLU A 1 202 ? 1.075 10.749 -10.097 1.00 94.38 202 GLU A C 1
ATOM 1627 O O . GLU A 1 202 ? 1.920 11.610 -10.361 1.00 94.38 202 GLU A O 1
ATOM 1632 N N . LYS A 1 203 ? 1.390 9.636 -9.430 1.00 95.31 203 LYS A N 1
ATOM 1633 C CA . LYS A 1 203 ? 2.713 9.405 -8.850 1.00 95.31 203 LYS A CA 1
ATOM 1634 C C . LYS A 1 203 ? 3.183 7.986 -9.126 1.00 95.31 203 LYS A C 1
ATOM 1636 O O . LYS A 1 203 ? 2.841 7.056 -8.407 1.00 95.31 203 LYS A O 1
ATOM 1641 N N . PHE A 1 204 ? 4.023 7.843 -10.146 1.00 97.00 204 PHE A N 1
ATOM 1642 C CA . PHE A 1 204 ? 4.728 6.600 -10.439 1.00 97.00 204 PHE A CA 1
ATOM 1643 C C . PHE A 1 204 ? 6.211 6.756 -10.105 1.00 97.00 204 PHE A C 1
ATOM 1645 O O . PHE A 1 204 ? 6.920 7.508 -10.771 1.00 97.00 204 PHE A O 1
ATOM 1652 N N . ILE A 1 205 ? 6.690 6.072 -9.065 1.00 96.31 205 ILE A N 1
ATOM 1653 C CA . ILE A 1 205 ? 8.091 6.139 -8.634 1.00 96.31 205 ILE A CA 1
ATOM 1654 C C . ILE A 1 205 ? 8.688 4.742 -8.672 1.00 96.31 205 ILE A C 1
ATOM 1656 O O . ILE A 1 205 ? 8.206 3.829 -8.010 1.00 96.31 205 ILE A O 1
ATOM 1660 N N . VAL A 1 206 ? 9.793 4.604 -9.395 1.00 95.69 206 VAL A N 1
ATOM 1661 C CA . VAL A 1 206 ? 10.571 3.367 -9.445 1.00 95.69 206 VAL A CA 1
ATOM 1662 C C . VAL A 1 206 ? 12.002 3.679 -9.048 1.00 95.69 206 VAL A C 1
ATOM 1664 O O . VAL A 1 206 ? 12.587 4.658 -9.519 1.00 95.69 206 VAL A O 1
ATOM 1667 N N . ARG A 1 207 ? 12.581 2.841 -8.191 1.00 93.94 207 ARG A N 1
ATOM 1668 C CA . ARG A 1 207 ? 14.001 2.909 -7.843 1.00 93.94 207 ARG A CA 1
ATOM 1669 C C . ARG A 1 207 ? 14.878 2.658 -9.078 1.00 93.94 207 ARG A C 1
ATOM 1671 O O . ARG A 1 207 ? 14.791 1.606 -9.705 1.00 93.94 207 ARG A O 1
ATOM 1678 N N . GLN A 1 208 ? 15.811 3.563 -9.360 1.00 92.31 208 GLN A N 1
ATOM 1679 C CA . GLN A 1 208 ? 16.724 3.484 -10.506 1.00 92.31 208 GLN A CA 1
ATOM 1680 C C . GLN A 1 208 ? 17.556 2.198 -10.530 1.00 92.31 208 GLN A C 1
ATOM 1682 O O . GLN A 1 208 ? 17.604 1.523 -11.552 1.00 92.31 208 GLN A O 1
ATOM 1687 N N . ASN A 1 209 ? 18.138 1.801 -9.395 1.00 90.44 209 ASN A N 1
ATOM 1688 C CA . ASN A 1 209 ? 18.905 0.553 -9.286 1.00 90.44 209 ASN A CA 1
ATOM 1689 C C . ASN A 1 209 ? 18.024 -0.714 -9.256 1.00 90.44 209 ASN A C 1
ATOM 1691 O O . ASN A 1 209 ? 18.543 -1.832 -9.291 1.00 90.44 209 ASN A O 1
ATOM 1695 N N . GLY A 1 210 ? 16.701 -0.551 -9.149 1.00 88.50 210 GLY A N 1
ATOM 1696 C CA . GLY A 1 210 ? 15.723 -1.625 -9.312 1.00 88.50 210 GLY A CA 1
ATOM 1697 C C . GLY A 1 210 ? 15.367 -1.880 -10.780 1.00 88.50 210 GLY A C 1
ATOM 1698 O O . GLY A 1 210 ? 14.952 -2.982 -11.127 1.00 88.50 210 GLY A O 1
ATOM 1699 N N . LEU A 1 211 ? 15.568 -0.905 -11.665 1.00 92.25 211 LEU A N 1
ATOM 1700 C CA . LEU A 1 211 ? 15.159 -1.017 -13.059 1.00 92.25 211 LEU A CA 1
ATOM 1701 C C . LEU A 1 211 ? 16.159 -1.865 -13.861 1.00 92.25 211 LEU A C 1
ATOM 1703 O O . LEU A 1 211 ? 17.346 -1.553 -13.931 1.00 92.25 211 LEU A O 1
ATOM 1707 N N . LEU A 1 212 ? 15.684 -2.945 -14.480 1.00 91.06 212 LEU A N 1
ATOM 1708 C CA . LEU A 1 212 ? 16.487 -3.853 -15.302 1.00 91.06 212 LEU A CA 1
ATOM 1709 C C . LEU A 1 212 ? 16.192 -3.605 -16.786 1.00 91.06 212 LEU A C 1
ATOM 1711 O O . LEU A 1 212 ? 15.041 -3.730 -17.194 1.00 91.06 212 LEU A O 1
ATOM 1715 N N . LYS A 1 213 ? 17.213 -3.321 -17.612 1.00 90.69 213 LYS A N 1
ATOM 1716 C CA . LYS A 1 213 ? 17.077 -3.195 -19.084 1.00 90.69 213 LYS A CA 1
ATOM 1717 C C . LYS A 1 213 ? 16.698 -4.537 -19.722 1.00 90.69 213 LYS A C 1
ATOM 1719 O O . LYS A 1 213 ? 17.569 -5.269 -20.196 1.00 90.69 213 LYS A O 1
ATOM 1724 N N . ARG A 1 214 ? 15.422 -4.914 -19.665 1.00 88.00 214 ARG A N 1
ATOM 1725 C CA . ARG A 1 214 ? 14.922 -6.221 -20.103 1.00 88.00 214 ARG A CA 1
ATOM 1726 C C . ARG A 1 214 ? 13.494 -6.123 -20.624 1.00 88.00 214 ARG A C 1
ATOM 1728 O O . ARG A 1 214 ? 12.706 -5.286 -20.196 1.00 88.00 214 ARG A O 1
ATOM 1735 N N . CYS A 1 215 ? 13.181 -7.050 -21.517 1.00 84.81 215 CYS A N 1
ATOM 1736 C CA . CYS A 1 215 ? 11.833 -7.366 -21.966 1.00 84.81 215 CYS A CA 1
ATOM 1737 C C . CYS A 1 215 ? 11.682 -8.889 -21.901 1.00 84.81 215 CYS A C 1
ATOM 1739 O O . CYS A 1 215 ? 11.752 -9.579 -22.914 1.00 84.81 215 CYS A O 1
ATOM 1741 N N . ASP A 1 216 ? 11.624 -9.410 -20.675 1.00 82.50 216 ASP A N 1
ATOM 1742 C CA . ASP A 1 216 ? 11.634 -10.842 -20.351 1.00 82.50 216 ASP A CA 1
ATOM 1743 C C . ASP A 1 216 ? 10.282 -11.339 -19.813 1.00 82.50 216 ASP A C 1
ATOM 1745 O O . ASP A 1 216 ? 10.230 -12.337 -19.099 1.00 82.50 216 ASP A O 1
ATOM 1749 N N . GLY A 1 217 ? 9.195 -10.644 -20.159 1.00 78.75 217 GLY A N 1
ATOM 1750 C CA . GLY A 1 217 ? 7.839 -11.065 -19.822 1.00 78.75 217 GLY A CA 1
ATOM 1751 C C . GLY A 1 217 ? 7.401 -12.344 -20.545 1.00 78.75 217 GLY A C 1
ATOM 1752 O O . GLY A 1 217 ? 8.051 -12.788 -21.500 1.00 78.75 217 GLY A O 1
ATOM 1753 N N . PRO A 1 218 ? 6.297 -12.959 -20.093 1.00 80.81 218 PRO A N 1
ATOM 1754 C CA . PRO A 1 218 ? 5.809 -14.213 -20.643 1.00 80.81 218 PRO A CA 1
ATOM 1755 C C . PRO A 1 218 ? 5.432 -14.037 -22.115 1.00 80.81 218 PRO A C 1
ATOM 1757 O O . PRO A 1 218 ? 4.761 -13.076 -22.486 1.00 80.81 218 PRO A O 1
ATOM 1760 N N . LYS A 1 219 ? 5.835 -14.995 -22.959 1.00 72.31 219 LYS A N 1
ATOM 1761 C CA . LYS A 1 219 ? 5.558 -14.961 -24.407 1.00 72.31 219 LYS A CA 1
ATOM 1762 C C . LYS A 1 219 ? 4.061 -14.958 -24.732 1.00 72.31 219 LYS A C 1
ATOM 1764 O O . LYS A 1 219 ? 3.690 -14.485 -25.800 1.00 72.31 219 LYS A O 1
ATOM 1769 N N . SER A 1 220 ? 3.236 -15.478 -23.822 1.00 72.06 220 SER A N 1
ATOM 1770 C CA . SER A 1 220 ? 1.776 -15.484 -23.924 1.00 72.06 220 SER A CA 1
ATOM 1771 C C . SER A 1 220 ? 1.148 -14.095 -23.779 1.00 72.06 220 SER A C 1
ATOM 1773 O O . SER A 1 220 ? 0.042 -13.892 -24.267 1.00 72.06 220 SER A O 1
ATOM 1775 N N . ASP A 1 221 ? 1.827 -13.129 -23.148 1.00 75.56 221 ASP A N 1
ATOM 1776 C CA . ASP A 1 221 ? 1.336 -11.752 -23.074 1.00 75.56 221 ASP A CA 1
ATOM 1777 C C . ASP A 1 221 ? 1.843 -10.958 -24.288 1.00 75.56 221 ASP A C 1
ATOM 1779 O O . ASP A 1 221 ? 3.010 -10.552 -24.383 1.00 75.56 221 ASP A O 1
ATOM 1783 N N . ASN A 1 222 ? 0.926 -10.705 -25.223 1.00 74.00 222 ASN A N 1
ATOM 1784 C CA . ASN A 1 222 ? 1.176 -9.932 -26.440 1.00 74.00 222 ASN A CA 1
ATOM 1785 C C . ASN A 1 222 ? 1.769 -8.540 -26.151 1.00 74.00 222 ASN A C 1
ATOM 1787 O O . ASN A 1 222 ? 2.531 -8.015 -26.967 1.00 74.00 222 ASN A O 1
ATOM 1791 N N . SER A 1 223 ? 1.496 -7.970 -24.971 1.00 76.00 223 SER A N 1
ATOM 1792 C CA . SER A 1 223 ? 2.011 -6.661 -24.547 1.00 76.00 223 SER A CA 1
ATOM 1793 C C . SER A 1 223 ? 3.541 -6.638 -24.446 1.00 76.00 223 SER A C 1
ATOM 1795 O O . SER A 1 223 ? 4.178 -5.660 -24.847 1.00 76.00 223 SER A O 1
ATOM 1797 N N . PHE A 1 224 ? 4.142 -7.723 -23.941 1.00 73.25 224 PHE A N 1
ATOM 1798 C CA . PHE A 1 224 ? 5.600 -7.884 -23.863 1.00 73.25 224 PHE A CA 1
ATOM 1799 C C . PHE A 1 224 ? 6.201 -8.308 -25.208 1.00 73.25 224 PHE A C 1
ATOM 1801 O O . PHE A 1 224 ? 7.363 -8.022 -25.501 1.00 73.25 224 PHE A O 1
ATOM 1808 N N . SER A 1 225 ? 5.415 -8.975 -26.052 1.00 68.62 225 SER A N 1
ATOM 1809 C CA . SER A 1 225 ? 5.873 -9.452 -27.356 1.00 68.62 225 SER A CA 1
ATOM 1810 C C . SER A 1 225 ? 5.947 -8.364 -28.432 1.00 68.62 225 SER A C 1
ATOM 1812 O O . SER A 1 225 ? 6.664 -8.576 -29.416 1.00 68.62 225 SER A O 1
ATOM 1814 N N . ASN A 1 226 ? 5.308 -7.204 -28.223 1.00 77.75 226 ASN A N 1
ATOM 1815 C CA . ASN A 1 226 ? 5.326 -6.063 -29.141 1.00 77.75 226 ASN A CA 1
ATOM 1816 C C . ASN A 1 226 ? 6.765 -5.597 -29.465 1.00 77.75 226 ASN A C 1
ATOM 1818 O O . ASN A 1 226 ? 7.578 -5.319 -28.576 1.00 77.75 226 ASN A O 1
ATOM 1822 N N . ALA A 1 227 ? 7.076 -5.504 -30.762 1.00 75.25 227 ALA A N 1
ATOM 1823 C CA . ALA A 1 227 ? 8.374 -5.077 -31.282 1.00 75.25 227 ALA A CA 1
ATOM 1824 C C . ALA A 1 227 ? 8.766 -3.665 -30.815 1.00 75.25 227 ALA A C 1
ATOM 1826 O O . ALA A 1 227 ? 9.941 -3.408 -30.546 1.00 75.25 227 ALA A O 1
ATOM 1827 N N . GLU A 1 228 ? 7.788 -2.773 -30.654 1.00 79.00 228 GLU A N 1
ATOM 1828 C CA . GLU A 1 228 ? 8.007 -1.413 -30.165 1.00 79.00 228 GLU A CA 1
ATOM 1829 C C . GLU A 1 228 ? 8.464 -1.418 -28.698 1.00 79.00 228 GLU A C 1
ATOM 1831 O O . GLU A 1 228 ? 9.526 -0.883 -28.376 1.00 79.00 228 GLU A O 1
ATOM 1836 N N . THR A 1 229 ? 7.744 -2.124 -27.819 1.00 80.56 229 THR A N 1
ATOM 1837 C CA . THR A 1 229 ? 8.119 -2.291 -26.404 1.00 80.56 229 THR A CA 1
ATOM 1838 C C . THR A 1 229 ? 9.508 -2.913 -26.271 1.00 80.56 229 THR A C 1
ATOM 1840 O O . THR A 1 229 ? 10.327 -2.461 -25.467 1.00 80.56 229 THR A O 1
ATOM 1843 N N . LYS A 1 230 ? 9.829 -3.913 -27.101 1.00 81.12 230 LYS A N 1
ATOM 1844 C CA . LYS A 1 230 ? 11.161 -4.540 -27.149 1.00 81.12 230 LYS A CA 1
ATOM 1845 C C . LYS A 1 230 ? 12.264 -3.585 -27.596 1.00 81.12 230 LYS A C 1
ATOM 1847 O O . LYS A 1 230 ? 13.397 -3.735 -27.144 1.00 81.12 230 LYS A O 1
ATOM 1852 N N . ARG A 1 231 ? 11.966 -2.627 -28.476 1.00 82.69 231 ARG A N 1
ATOM 1853 C CA . ARG A 1 231 ? 12.927 -1.610 -28.919 1.00 82.69 231 ARG A CA 1
ATOM 1854 C C . ARG A 1 231 ? 13.173 -0.577 -27.819 1.00 82.69 231 ARG A C 1
ATOM 1856 O O . ARG A 1 231 ? 14.329 -0.329 -27.489 1.00 82.69 231 ARG A O 1
ATOM 1863 N N . ILE A 1 232 ? 12.107 -0.036 -27.228 1.00 84.06 232 ILE A N 1
ATOM 1864 C CA . ILE A 1 232 ? 12.168 1.032 -26.213 1.00 84.06 232 ILE A CA 1
ATOM 1865 C C . ILE A 1 232 ? 12.773 0.519 -24.894 1.00 84.06 232 ILE A C 1
ATOM 1867 O O . ILE A 1 232 ? 13.609 1.170 -24.279 1.00 84.06 232 ILE A O 1
ATOM 1871 N N . SER A 1 233 ? 12.435 -0.700 -24.475 1.00 83.88 233 SER A N 1
ATOM 1872 C CA . SER A 1 233 ? 12.928 -1.280 -23.212 1.00 83.88 233 SER A CA 1
ATOM 1873 C C . SER A 1 233 ? 14.448 -1.523 -23.154 1.00 83.88 233 SER A C 1
ATOM 1875 O O . SER A 1 233 ? 14.976 -1.825 -22.079 1.00 83.88 233 SER A O 1
ATOM 1877 N N . ARG A 1 234 ? 15.178 -1.394 -24.272 1.00 86.56 234 ARG A N 1
ATOM 1878 C CA . ARG A 1 234 ? 16.636 -1.620 -24.341 1.00 86.56 234 ARG A CA 1
ATOM 1879 C C . ARG A 1 234 ? 17.473 -0.449 -23.819 1.00 86.56 234 ARG A C 1
ATOM 1881 O O . ARG A 1 234 ? 18.648 -0.655 -23.515 1.00 86.56 234 ARG A O 1
ATOM 1888 N N . SER A 1 235 ? 16.899 0.747 -23.674 1.00 88.25 235 SER A N 1
ATOM 1889 C CA . SER A 1 235 ? 17.584 1.928 -23.131 1.00 88.25 235 SER A CA 1
ATOM 1890 C C . SER A 1 235 ? 16.769 2.561 -21.999 1.00 88.25 235 SER A C 1
ATOM 1892 O O . SER A 1 235 ? 15.539 2.559 -22.020 1.00 88.25 235 SER A O 1
ATOM 1894 N N . TYR A 1 236 ? 17.457 3.087 -20.981 1.00 89.44 236 TYR A N 1
ATOM 1895 C CA . TYR A 1 236 ? 16.790 3.763 -19.862 1.00 89.44 236 TYR A CA 1
ATOM 1896 C C . TYR A 1 236 ? 16.243 5.129 -20.278 1.00 89.44 236 TYR A C 1
ATOM 1898 O O . TYR A 1 236 ? 15.203 5.552 -19.780 1.00 89.44 236 TYR A O 1
ATOM 1906 N N . GLU A 1 237 ? 16.938 5.793 -21.196 1.00 89.50 237 GLU A N 1
ATOM 1907 C CA . GLU A 1 237 ? 16.608 7.102 -21.748 1.00 89.50 237 GLU A CA 1
ATOM 1908 C C . GLU A 1 237 ? 15.298 7.003 -22.532 1.00 89.50 237 GLU A C 1
ATOM 1910 O O . GLU A 1 237 ? 14.304 7.607 -22.141 1.00 89.50 237 GLU A O 1
ATOM 1915 N N . THR A 1 238 ? 15.252 6.111 -23.524 1.00 90.25 238 THR A N 1
ATOM 1916 C CA . THR A 1 238 ? 14.045 5.845 -24.329 1.00 90.25 238 THR A CA 1
ATOM 1917 C C . THR A 1 238 ? 12.868 5.348 -23.483 1.00 90.25 238 THR A C 1
ATOM 1919 O O . THR A 1 238 ? 11.732 5.766 -23.693 1.00 90.25 238 THR A O 1
ATOM 1922 N N . THR A 1 239 ? 13.124 4.509 -22.471 1.00 91.06 239 THR A N 1
ATOM 1923 C CA . THR A 1 239 ? 12.094 4.094 -21.500 1.00 91.06 239 THR A CA 1
ATOM 1924 C C . THR A 1 239 ? 11.528 5.292 -20.734 1.00 91.06 239 THR A C 1
ATOM 1926 O O . THR A 1 239 ? 10.317 5.400 -20.558 1.00 91.06 239 THR A O 1
ATOM 1929 N N . SER A 1 240 ? 12.393 6.199 -20.277 1.00 92.31 240 SER A N 1
ATOM 1930 C CA . SER A 1 240 ? 11.971 7.371 -19.507 1.00 92.31 240 SER A CA 1
ATOM 1931 C C . SER A 1 240 ? 11.210 8.375 -20.371 1.00 92.31 240 SER A C 1
ATOM 1933 O O . SER A 1 240 ? 10.229 8.950 -19.905 1.00 92.31 240 SER A O 1
ATOM 1935 N N . GLU A 1 241 ? 11.615 8.554 -21.628 1.00 92.44 241 GLU A N 1
ATOM 1936 C CA . GLU A 1 241 ? 10.912 9.381 -22.615 1.00 92.44 241 GLU A CA 1
ATOM 1937 C C . GLU A 1 241 ? 9.504 8.852 -22.899 1.00 92.44 241 GLU A C 1
ATOM 1939 O O . GLU A 1 241 ? 8.543 9.615 -22.824 1.00 92.44 241 GLU A O 1
ATOM 1944 N N . GLU A 1 242 ? 9.357 7.547 -23.138 1.00 92.19 242 GLU A N 1
ATOM 1945 C CA . GLU A 1 242 ? 8.054 6.930 -23.414 1.00 92.19 242 GLU A CA 1
ATOM 1946 C C . GLU A 1 242 ? 7.100 7.036 -22.214 1.00 92.19 242 GLU A C 1
ATOM 1948 O O . GLU A 1 242 ? 5.923 7.379 -22.361 1.00 92.19 242 GLU A O 1
ATOM 1953 N N . ILE A 1 243 ? 7.606 6.801 -21.000 1.00 93.56 243 ILE A N 1
ATOM 1954 C CA . ILE A 1 243 ? 6.811 6.963 -19.775 1.00 93.56 243 ILE A CA 1
ATOM 1955 C C . ILE A 1 243 ? 6.449 8.441 -19.563 1.00 93.56 243 ILE A C 1
ATOM 1957 O O . ILE A 1 243 ? 5.308 8.753 -19.219 1.00 93.56 243 ILE A O 1
ATOM 1961 N N . SER A 1 244 ? 7.384 9.360 -19.824 1.00 94.50 244 SER A N 1
ATOM 1962 C CA . SER A 1 244 ? 7.129 10.802 -19.721 1.00 94.50 244 SER A CA 1
ATOM 1963 C C . SER A 1 244 ? 6.052 11.263 -20.700 1.00 94.50 244 SER A C 1
ATOM 1965 O O . SER A 1 244 ? 5.165 12.031 -20.329 1.00 94.50 244 SER A O 1
ATOM 1967 N N . LYS A 1 245 ? 6.102 10.759 -21.939 1.00 93.69 245 LYS A N 1
ATOM 1968 C CA . LYS A 1 245 ? 5.103 11.015 -22.979 1.00 93.69 245 LYS A CA 1
ATOM 1969 C C . LYS A 1 245 ? 3.728 10.502 -22.561 1.00 93.69 245 LYS A C 1
ATOM 1971 O O . LYS A 1 245 ? 2.746 11.216 -22.719 1.00 93.69 245 LYS A O 1
ATOM 1976 N N . THR A 1 246 ? 3.669 9.302 -21.984 1.00 92.44 246 THR A N 1
ATOM 1977 C CA . THR A 1 246 ? 2.409 8.681 -21.547 1.00 92.44 246 THR A CA 1
ATOM 1978 C C . THR A 1 246 ? 1.734 9.466 -20.420 1.00 92.44 246 THR A C 1
ATOM 1980 O O . THR A 1 246 ? 0.517 9.616 -20.425 1.00 92.44 246 THR A O 1
ATOM 1983 N N . PHE A 1 247 ? 2.507 10.008 -19.473 1.00 92.62 247 PHE A N 1
ATOM 1984 C CA . PHE A 1 247 ? 1.961 10.802 -18.366 1.00 92.62 247 PHE A CA 1
ATOM 1985 C C . PHE A 1 247 ? 1.853 12.307 -18.642 1.00 92.62 247 PHE A C 1
ATOM 1987 O O . PHE A 1 247 ? 1.370 13.040 -17.780 1.00 92.62 247 PHE A O 1
ATOM 1994 N N . GLY A 1 248 ? 2.363 12.795 -19.776 1.00 91.00 248 GLY A N 1
ATOM 1995 C CA . GLY A 1 248 ? 2.428 14.229 -20.079 1.00 91.00 248 GLY A CA 1
ATOM 1996 C C . GLY A 1 248 ? 3.332 15.039 -19.138 1.00 91.00 248 GLY A C 1
ATOM 1997 O O . GLY A 1 248 ? 3.233 16.262 -19.088 1.00 91.00 248 GLY A O 1
ATOM 1998 N N . LYS A 1 249 ? 4.213 14.384 -18.371 1.00 92.50 249 LYS A N 1
ATOM 1999 C CA . LYS A 1 249 ? 5.130 15.020 -17.410 1.00 92.50 249 LYS A CA 1
ATOM 2000 C C . LYS A 1 249 ? 6.473 14.312 -17.409 1.00 92.50 249 LYS A C 1
ATOM 2002 O O . LYS A 1 249 ? 6.544 13.112 -17.654 1.00 92.50 249 LYS A O 1
ATOM 2007 N N . ARG A 1 250 ? 7.543 15.035 -17.071 1.00 92.81 250 ARG A N 1
ATOM 2008 C CA . ARG A 1 250 ? 8.883 14.445 -16.982 1.00 92.81 250 ARG A CA 1
ATOM 2009 C C . ARG A 1 250 ? 8.908 13.347 -15.918 1.00 92.81 250 ARG A C 1
ATOM 2011 O O . ARG A 1 250 ? 8.756 13.619 -14.728 1.00 92.81 250 ARG A O 1
ATOM 2018 N N . TRP A 1 251 ? 9.164 12.122 -16.355 1.00 95.50 251 TRP A N 1
ATOM 2019 C CA . TRP A 1 251 ? 9.372 10.961 -15.509 1.00 95.50 251 TRP A CA 1
ATOM 2020 C C . TRP A 1 251 ? 10.824 10.502 -15.607 1.00 95.50 251 TRP A C 1
ATOM 2022 O O . TRP A 1 251 ? 11.379 10.350 -16.693 1.00 95.50 251 TRP A O 1
ATOM 2032 N N . VAL A 1 252 ? 11.449 10.289 -14.452 1.00 93.88 252 VAL A N 1
ATOM 2033 C CA . VAL A 1 252 ? 12.811 9.762 -14.342 1.00 93.88 252 VAL A CA 1
ATOM 2034 C C . VAL A 1 252 ? 12.821 8.784 -13.170 1.00 93.88 252 VAL A C 1
ATOM 2036 O O . VAL A 1 252 ? 12.241 9.102 -12.124 1.00 93.88 252 VAL A O 1
ATOM 2039 N N . PRO A 1 253 ? 13.472 7.614 -13.292 1.00 93.19 253 PRO A N 1
ATOM 2040 C CA . PRO A 1 253 ? 13.616 6.715 -12.160 1.00 93.19 253 PRO A CA 1
ATOM 2041 C C . PRO A 1 253 ? 14.365 7.403 -11.010 1.00 93.19 253 PRO A C 1
ATOM 2043 O O . PRO A 1 253 ? 15.306 8.172 -11.208 1.00 93.19 253 PRO A O 1
ATOM 2046 N N . MET A 1 254 ? 13.949 7.120 -9.780 1.00 93.88 254 MET A N 1
ATOM 2047 C CA . MET A 1 254 ? 14.453 7.805 -8.597 1.00 93.88 254 MET A CA 1
ATOM 2048 C C . MET A 1 254 ? 15.763 7.184 -8.108 1.00 93.88 254 MET A C 1
ATOM 2050 O O . MET A 1 254 ? 15.853 5.972 -7.907 1.00 93.88 254 MET A O 1
ATOM 2054 N N . SER A 1 255 ? 16.771 8.020 -7.859 1.00 92.56 255 SER A N 1
ATOM 2055 C CA . SER A 1 255 ? 18.049 7.575 -7.297 1.00 92.56 255 SER A CA 1
ATOM 2056 C C . SER A 1 255 ? 17.886 7.017 -5.880 1.00 92.56 255 SER A C 1
ATOM 2058 O O . SER A 1 255 ? 17.050 7.485 -5.106 1.00 92.56 255 SER A O 1
ATOM 2060 N N . ASP A 1 256 ? 18.745 6.074 -5.487 1.00 89.38 256 ASP A N 1
ATOM 2061 C CA . ASP A 1 256 ? 18.710 5.473 -4.144 1.00 89.38 256 ASP A CA 1
ATOM 2062 C C . ASP A 1 256 ? 18.835 6.514 -3.017 1.00 89.38 256 ASP A C 1
ATOM 2064 O O . ASP A 1 256 ? 18.262 6.334 -1.944 1.00 89.38 256 ASP A O 1
ATOM 2068 N N . LYS A 1 257 ? 19.561 7.620 -3.251 1.00 89.19 257 LYS A N 1
ATOM 2069 C CA . LYS A 1 257 ? 19.702 8.720 -2.280 1.00 89.19 257 LYS A CA 1
ATOM 2070 C C . LYS A 1 257 ? 18.365 9.407 -2.002 1.00 89.19 257 LYS A C 1
ATOM 2072 O O . LYS A 1 257 ? 18.071 9.700 -0.848 1.00 89.19 257 LYS A O 1
ATOM 2077 N N . ASN A 1 258 ? 17.572 9.647 -3.046 1.00 89.31 258 ASN A N 1
ATOM 2078 C CA . ASN A 1 258 ? 16.252 10.261 -2.922 1.00 89.31 258 ASN A CA 1
ATOM 2079 C C . ASN A 1 258 ? 15.216 9.245 -2.438 1.00 89.31 258 ASN A C 1
ATOM 2081 O O . ASN A 1 258 ? 14.377 9.582 -1.613 1.00 89.31 258 ASN A O 1
ATOM 2085 N N . PHE A 1 259 ? 15.334 7.988 -2.870 1.00 88.69 259 PHE A N 1
ATOM 2086 C CA . PHE A 1 259 ? 14.433 6.917 -2.455 1.00 88.69 259 PHE A CA 1
ATOM 2087 C C . PHE A 1 259 ? 14.500 6.652 -0.945 1.00 88.69 259 PHE A C 1
ATOM 2089 O O . PHE A 1 259 ? 13.488 6.369 -0.321 1.00 88.69 259 PHE A O 1
ATOM 2096 N N . LYS A 1 260 ? 15.680 6.799 -0.325 1.00 86.38 260 LYS A N 1
ATOM 2097 C CA . LYS A 1 260 ? 15.847 6.705 1.138 1.00 86.38 260 LYS A CA 1
ATOM 2098 C C . LYS A 1 260 ? 15.126 7.806 1.931 1.00 86.38 260 LYS A C 1
ATOM 2100 O O . LYS A 1 260 ? 15.026 7.665 3.143 1.00 86.38 260 LYS A O 1
ATOM 2105 N N . LYS A 1 261 ? 14.706 8.900 1.285 1.00 86.31 261 LYS A N 1
ATOM 2106 C CA . LYS A 1 261 ? 14.019 10.034 1.927 1.00 86.31 261 LYS A CA 1
ATOM 2107 C C . LYS A 1 261 ? 12.483 9.937 1.855 1.00 86.31 261 LYS A C 1
ATOM 2109 O O . LYS A 1 261 ? 11.824 10.817 2.398 1.00 86.31 261 LYS A O 1
ATOM 2114 N N . LEU A 1 262 ? 11.937 8.933 1.157 1.00 79.81 262 LEU A N 1
ATOM 2115 C CA . LEU A 1 262 ? 10.498 8.615 1.082 1.00 79.81 262 LEU A CA 1
ATOM 2116 C C . LEU A 1 262 ? 10.030 7.806 2.301 1.00 79.81 262 LEU A C 1
ATOM 2118 O O . LEU A 1 262 ? 8.853 7.975 2.706 1.00 79.81 262 LEU A O 1
#

InterPro domains:
  IPR032675 Leucine-rich repeat domain superfamily [G3DSA:3.80.10.10] (1-255)

pLDDT: mean 91.22, std 6.41, range [67.62, 98.62]

Foldseek 3Di:
DLVVCLVPDLAPDQEDAEELVDQAQDADQSVLSRQRHQEYEYEQSNDELVSLLVCLVGNHQEYEHEAEQSRHDDAAYDLVSQVNSCVSHVSREYEFEYADADPDDTHDHAQHLYAYYEYHHLADADDQVVLVRCLVRHLARHAEYEYADARPDDADPAPNRHCLNSLLSSLQRRPNHQYDYERAAYELLSLLSSLVNHLNHPYDEAEPVNYDLDLRDDPVPVSSVDPVSNVQSNDQVSSQVSSCVSNVHRGHHDYNVVRNVD

Radius of gyration: 20.19 Å; chains: 1; bounding box: 42×33×64 Å

Secondary structure (DSSP, 8-state):
-HHHHHHHHTTT--EEEE-S-SSS----GGGGG-TT--EEEE-GGG--HHHHHHHHTSS--EEEEEE-TTPPS-PPPPHHHHHHHHHH-TT-EEEEEEESS--SPP---TT--EEEEEEE-SS----HHHHHHHHHHHTTT--EEEE-S---S---SSTTTSTHHHHHHHHHH-TT--EEEE-S-EEHHHHHHHHHH-TT-SEEEEBGGGEES-----TT-HHHH-HHHHHHTT-HHHHHHHHHHHHTS---PBPHHHHTT-

Organism: Magallana gigas (NCBI:txid29159)